Protein 2A8E (pdb70)

Nearest PDB structures (foldseek):
  2a8e-assembly1_A  TM=1.005E+00  e=4.796E-39  Bacillus subtilis
  3mqz-assembly1_A  TM=7.547E-01  e=2.281E-09  Leptospirillum rubarum
  8p94-assembly1_D  TM=3.715E-01  e=8.314E-01  Homo sapiens
  2p9u-assembly1_D  TM=2.818E-01  e=6.227E-01  Bos taurus

Sequence (205 aa):
TQRFTEEDFNTFTIEGLDAREVLKETVRPKLTALGEHFAPTLSALTGDEFPHVAKHARRSVNPPADSWVAFANSKRGYKKLPHFQIGLWESHVFVWFAIIYESPIKEEYGKLLEVNQETITKNIPDSFVWSADHTKPGVHKQSEDKEQLKTLFERLQTVKKAELLCGIQLQKEEVLNNNQEFLQRIDDAFKQLAFLYRLTQKVTQ

B-factor: mean 30.03, std 14.04, range [5.17, 77.69]

CATH classification: 3.30.930.20

Radius of gyration: 16.47 Å; Cα contacts (8 Å, |Δi|>4): 346; chains: 1; bounding box: 32×47×39 Å

Secondary structure (DSSP, 8-state):
-----HHHHGGGGS-STTT---TTTTHHHHHHHHHHHHHHHHHHHHS---EEEPP-TTT-SSPPS-EEEEE-S-SS-STTS-EEEEEE-SSEEEEEEEE-TT-TTHHHHHHHHHHTHHHHHHHS-TT-EEES-TTS---EETT--HHHHHHHHHHHHH-TT--EEEEEEEEHHHHH--HHHHHHHHHHHHHHHHHHHHHHHHHT-

InterPro domains:
  IPR009403 Protein of unknown function UPF0637 [MF_01851] (5-205)
  IPR009403 Protein of unknown function UPF0637 [PF06335] (6-203)
  IPR009403 Protein of unknown function UPF0637 [PIRSF021332] (1-208)
  IPR053707 UPF0637 domain-containing protein [G3DSA:3.30.930.20] (1-212)

Solvent-accessible surface area: 10485 Å² total

Structure (mmCIF, N/CA/C/O backbone):
data_2A8E
#
_entry.id   2A8E
#
_cell.length_a   102.000
_cell.length_b   165.449
_cell.length_c   40.952
_cell.angle_alpha   90.00
_cell.angle_beta   90.00
_cell.angle_gamma   90.00
#
_symmetry.space_group_name_H-M   'C 2 2 21'
#
loop_
_entity.id
_entity.type
_entity.pdbx_description
1 polymer 'hypothetical protein yktB'
2 non-polymer 'SULFATE ION'
3 non-polymer DI(HYDROXYETHYL)ETHER
4 water water
#
loop_
_atom_site.group_PDB
_atom_site.id
_atom_site.type_symbol
_atom_site.label_atom_id
_atom_site.label_alt_id
_atom_site.label_comp_id
_atom_site.label_asym_id
_atom_site.label_entity_id
_atom_site.label_seq_id
_atom_site.pdbx_PDB_ins_code
_atom_site.Cartn_x
_atom_site.Cartn_y
_atom_site.Cartn_z
_atom_site.occupancy
_atom_site.B_iso_or_equiv
_atom_site.auth_seq_id
_atom_site.auth_comp_id
_atom_site.auth_asym_id
_atom_site.auth_atom_id
_atom_site.pdbx_PDB_model_num
ATOM 1 N N . THR A 1 2 ? 48.965 49.381 16.286 1.00 46.53 2 THR A N 1
ATOM 2 C CA . THR A 1 2 ? 47.719 48.591 16.034 1.00 46.72 2 THR A CA 1
ATOM 3 C C . THR A 1 2 ? 46.588 49.488 15.536 1.00 44.44 2 THR A C 1
ATOM 4 O O . THR A 1 2 ? 46.619 50.708 15.723 1.00 45.45 2 THR A O 1
ATOM 8 N N . GLN A 1 3 ? 45.593 48.876 14.902 1.00 40.78 3 GLN A N 1
ATOM 9 C CA . GLN A 1 3 ? 44.454 49.622 14.391 1.00 37.19 3 GLN A CA 1
ATOM 10 C C . GLN A 1 3 ? 43.492 49.916 15.532 1.00 34.45 3 GLN A C 1
ATOM 11 O O . GLN A 1 3 ? 43.103 49.012 16.271 1.00 33.99 3 GLN A O 1
ATOM 25 N N . ARG A 1 5 ? 40.857 52.413 14.914 1.00 23.86 5 ARG A N 1
ATOM 26 C CA . ARG A 1 5 ? 39.636 52.905 14.295 1.00 22.38 5 ARG A CA 1
ATOM 27 C C . ARG A 1 5 ? 38.626 51.762 14.271 1.00 22.14 5 ARG A C 1
ATOM 28 O O . ARG A 1 5 ? 38.968 50.622 13.943 1.00 21.24 5 ARG A O 1
ATOM 36 N N . PHE A 1 6 ? 37.387 52.068 14.637 1.00 20.75 6 PHE A N 1
ATOM 37 C CA . PHE A 1 6 ? 36.325 51.069 14.661 1.00 21.81 6 PHE A CA 1
ATOM 38 C C . PHE A 1 6 ? 35.863 50.717 13.247 1.00 22.56 6 PHE A C 1
ATOM 39 O O . PHE A 1 6 ? 35.704 51.596 12.399 1.00 20.57 6 PHE A O 1
ATOM 47 N N . THR A 1 7 ? 35.672 49.428 12.983 1.00 24.15 7 THR A N 1
ATOM 48 C CA . THR A 1 7 ? 35.198 49.007 11.667 1.00 25.50 7 THR A CA 1
ATOM 49 C C . THR A 1 7 ? 33.732 48.592 11.778 1.00 26.03 7 THR A C 1
ATOM 50 O O . THR A 1 7 ? 33.130 48.735 12.842 1.00 24.26 7 THR A O 1
ATOM 54 N N . GLU A 1 8 ? 33.155 48.085 10.690 1.00 27.76 8 GLU A N 1
ATOM 55 C CA . GLU A 1 8 ? 31.743 47.699 10.710 1.00 28.18 8 GLU A CA 1
ATOM 56 C C . GLU A 1 8 ? 31.385 46.659 11.777 1.00 26.15 8 GLU A C 1
ATOM 57 O O . GLU A 1 8 ? 30.339 46.768 12.416 1.00 24.94 8 GLU A O 1
ATOM 63 N N . GLU A 1 9 ? 32.245 45.662 11.974 1.00 24.93 9 GLU A N 1
ATOM 64 C CA . GLU A 1 9 ? 31.981 44.621 12.963 1.00 25.98 9 GLU A CA 1
ATOM 65 C C . GLU A 1 9 ? 31.921 45.180 14.388 1.00 25.60 9 GLU A C 1
ATOM 66 O O . GLU A 1 9 ? 31.343 44.556 15.277 1.00 25.06 9 GLU A O 1
ATOM 72 N N . ASP A 1 10 ? 32.524 46.350 14.602 1.00 25.28 10 ASP A N 1
ATOM 73 C CA . ASP A 1 10 ? 32.523 46.980 15.919 1.00 21.70 10 ASP A CA 1
ATOM 74 C C . ASP A 1 10 ? 31.188 47.657 16.203 1.00 20.32 10 ASP A C 1
ATOM 75 O O . ASP A 1 10 ? 30.624 47.512 17.287 1.00 19.10 10 ASP A O 1
ATOM 80 N N . PHE A 1 11 ? 30.677 48.410 15.238 1.00 19.19 11 PHE A N 1
ATOM 81 C CA . PHE A 1 11 ? 29.401 49.070 15.452 1.00 18.00 11 PHE A CA 1
ATOM 82 C C . PHE A 1 11 ? 28.305 48.009 15.522 1.00 18.80 11 PHE A C 1
ATOM 83 O O . PHE A 1 11 ? 27.400 48.098 16.352 1.00 17.27 11 PHE A O 1
ATOM 91 N N . ASN A 1 12 ? 28.399 47.003 14.651 1.00 18.83 12 ASN A N 1
ATOM 92 C CA . ASN A 1 12 ? 27.399 45.939 14.598 1.00 19.39 12 ASN A CA 1
ATOM 93 C C . ASN A 1 12 ? 27.317 45.052 15.827 1.00 19.08 12 ASN A C 1
ATOM 94 O O . ASN A 1 12 ? 26.333 44.332 16.013 1.00 18.54 12 ASN A O 1
ATOM 99 N N . THR A 1 13 ? 28.342 45.118 16.670 1.00 19.00 13 THR A N 1
ATOM 100 C CA . THR A 1 13 ? 28.393 44.328 17.892 1.00 17.51 13 THR A CA 1
ATOM 101 C C . THR A 1 13 ? 27.215 44.655 18.804 1.00 18.66 13 THR A C 1
ATOM 102 O O . THR A 1 13 ? 26.729 43.799 19.542 1.00 19.35 13 THR A O 1
ATOM 106 N N . PHE A 1 14 ? 26.746 45.893 18.741 1.00 17.99 14 PHE A N 1
ATOM 107 C CA . PHE A 1 14 ? 25.649 46.319 19.590 1.00 19.35 14 PHE A CA 1
ATOM 108 C C . PHE A 1 14 ? 24.254 45.917 19.119 1.00 20.66 14 PHE A C 1
ATOM 109 O O . PHE A 1 14 ? 23.253 46.335 19.700 1.00 19.86 14 PHE A O 1
ATOM 117 N N . THR A 1 15 ? 24.192 45.095 18.075 1.00 22.22 15 THR A N 1
ATOM 118 C CA . THR A 1 15 ? 22.918 44.613 17.552 1.00 22.27 15 THR A CA 1
ATOM 119 C C . THR A 1 15 ? 22.720 43.157 17.995 1.00 22.08 15 THR A C 1
ATOM 120 O O . THR A 1 15 ? 21.617 42.620 17.910 1.00 22.40 15 THR A O 1
ATOM 124 N N . ILE A 1 16 ? 23.792 42.527 18.472 1.00 20.26 16 ILE A N 1
ATOM 125 C CA . ILE A 1 16 ? 23.716 41.146 18.941 1.00 21.60 16 ILE A CA 1
ATOM 126 C C . ILE A 1 16 ? 22.769 41.073 20.144 1.00 23.01 16 ILE A C 1
ATOM 127 O O . ILE A 1 16 ? 22.892 41.868 21.077 1.00 22.59 16 ILE A O 1
ATOM 132 N N . GLU A 1 17 ? 21.830 40.127 20.126 1.00 24.11 17 GLU A N 1
ATOM 133 C CA . GLU A 1 17 ? 20.879 39.994 21.231 1.00 25.29 17 GLU A CA 1
ATOM 134 C C . GLU A 1 17 ? 21.405 39.156 22.391 1.00 23.82 17 GLU A C 1
ATOM 135 O O . GLU A 1 17 ? 22.031 38.111 22.189 1.00 23.42 17 GLU A O 1
ATOM 141 N N . GLY A 1 18 ? 21.124 39.615 23.607 1.00 22.66 18 GLY A N 1
ATOM 142 C CA . GLY A 1 18 ? 21.551 38.892 24.789 1.00 22.34 18 GLY A CA 1
ATOM 143 C C . GLY A 1 18 ? 22.849 39.415 25.355 1.00 22.52 18 GLY A C 1
ATOM 144 O O . GLY A 1 18 ? 23.757 39.761 24.608 1.00 24.79 18 GLY A O 1
ATOM 145 N N . LEU A 1 19 ? 22.936 39.476 26.678 1.00 22.52 19 LEU A N 1
ATOM 146 C CA . LEU A 1 19 ? 24.139 39.958 27.344 1.00 22.49 19 LEU A CA 1
ATOM 147 C C . LEU A 1 19 ? 25.339 39.060 27.064 1.00 22.11 19 LEU A C 1
ATOM 148 O O . LEU A 1 19 ? 26.396 39.536 26.664 1.00 24.24 19 LEU A O 1
ATOM 153 N N . ASP A 1 20 ? 25.167 37.762 27.267 1.00 21.96 20 ASP A N 1
ATOM 154 C CA . ASP A 1 20 ? 26.240 36.797 27.061 1.00 23.31 20 ASP A CA 1
ATOM 155 C C . ASP A 1 20 ? 26.822 36.821 25.655 1.00 22.26 20 ASP A C 1
ATOM 156 O O . ASP A 1 20 ? 28.048 36.892 25.476 1.00 20.21 20 ASP A O 1
ATOM 161 N N . ALA A 1 21 ? 25.934 36.759 24.668 1.00 19.10 21 ALA A N 1
ATOM 162 C CA . ALA A 1 21 ? 26.316 36.751 23.264 1.00 17.76 21 ALA A CA 1
ATOM 163 C C . ALA A 1 21 ? 27.002 38.049 22.850 1.00 18.41 21 ALA A C 1
ATOM 164 O O . ALA A 1 21 ? 28.063 38.023 22.221 1.00 17.31 21 ALA A O 1
ATOM 166 N N . ARG A 1 22 ? 26.403 39.182 23.205 1.00 16.32 22 ARG A N 1
ATOM 167 C CA . ARG A 1 22 ? 26.980 40.461 22.845 1.00 17.13 22 ARG A CA 1
ATOM 168 C C . ARG A 1 22 ? 28.335 40.647 23.513 1.00 19.67 22 ARG A C 1
ATOM 169 O O . ARG A 1 22 ? 29.282 41.111 22.875 1.00 19.52 22 ARG A O 1
ATOM 185 N N . GLU A 1 24 ? 30.451 38.402 24.356 1.00 26.71 24 GLU A N 1
ATOM 186 C CA . GLU A 1 24 ? 31.475 37.547 23.782 1.00 27.25 24 GLU A CA 1
ATOM 187 C C . GLU A 1 24 ? 32.101 38.218 22.570 1.00 25.62 24 GLU A C 1
ATOM 188 O O . GLU A 1 24 ? 33.304 38.118 22.345 1.00 24.86 24 GLU A O 1
ATOM 194 N N . VAL A 1 25 ? 31.279 38.913 21.796 1.00 23.52 25 VAL A N 1
ATOM 195 C CA . VAL A 1 25 ? 31.769 39.600 20.617 1.00 23.43 25 VAL A CA 1
ATOM 196 C C . VAL A 1 25 ? 32.487 40.899 21.002 1.00 23.80 25 VAL A C 1
ATOM 197 O O . VAL A 1 25 ? 33.557 41.211 20.469 1.00 22.90 25 VAL A O 1
ATOM 201 N N . LEU A 1 26 ? 31.903 41.641 21.941 1.00 21.96 26 LEU A N 1
ATOM 202 C CA . LEU A 1 26 ? 32.482 42.900 22.384 1.00 21.64 26 LEU A CA 1
ATOM 203 C C . LEU A 1 26 ? 33.903 42.733 22.926 1.00 20.84 26 LEU A C 1
ATOM 204 O O . LEU A 1 26 ? 34.761 43.567 22.667 1.00 19.97 26 LEU A O 1
ATOM 209 N N . LYS A 1 27 ? 34.162 41.655 23.659 1.00 22.19 27 LYS A N 1
ATOM 210 C CA . LYS A 1 27 ? 35.498 41.426 24.215 1.00 24.29 27 LYS A CA 1
ATOM 211 C C . LYS A 1 27 ? 36.484 41.094 23.115 1.00 25.15 27 LYS A C 1
ATOM 212 O O . LYS A 1 27 ? 37.697 41.074 23.323 1.00 25.43 27 LYS A O 1
ATOM 218 N N . GLU A 1 28 ? 35.944 40.856 21.932 1.00 27.26 28 GLU A N 1
ATOM 219 C CA . GLU A 1 28 ? 36.738 40.466 20.787 1.00 28.60 28 GLU A CA 1
ATOM 220 C C . GLU A 1 28 ? 36.949 41.583 19.771 1.00 26.49 28 GLU A C 1
ATOM 221 O O . GLU A 1 28 ? 37.998 41.663 19.145 1.00 26.46 28 GLU A O 1
ATOM 227 N N . THR A 1 29 ? 35.955 42.444 19.613 1.00 24.65 29 THR A N 1
ATOM 228 C CA . THR A 1 29 ? 36.044 43.531 18.648 1.00 25.35 29 THR A CA 1
ATOM 229 C C . THR A 1 29 ? 36.327 44.895 19.267 1.00 25.23 29 THR A C 1
ATOM 230 O O . THR A 1 29 ? 37.419 45.450 19.125 1.00 26.69 29 THR A O 1
ATOM 234 N N . VAL A 1 30 ? 35.323 45.420 19.955 1.00 23.68 30 VAL A N 1
ATOM 235 C CA . VAL A 1 30 ? 35.395 46.726 20.582 1.00 20.94 30 VAL A CA 1
ATOM 236 C C . VAL A 1 30 ? 36.376 46.914 21.732 1.00 21.71 30 VAL A C 1
ATOM 237 O O . VAL A 1 30 ? 37.237 47.790 21.670 1.00 23.30 30 VAL A O 1
ATOM 241 N N . ARG A 1 31 ? 36.248 46.109 22.782 1.00 20.95 31 ARG A N 1
ATOM 242 C CA . ARG A 1 31 ? 37.115 46.266 23.940 1.00 19.20 31 ARG A CA 1
ATOM 243 C C . ARG A 1 31 ? 38.610 46.370 23.627 1.00 18.69 31 ARG A C 1
ATOM 244 O O . ARG A 1 31 ? 39.273 47.287 24.093 1.00 19.08 31 ARG A O 1
ATOM 252 N N . PRO A 1 32 ? 39.159 45.439 22.833 1.00 18.82 32 PRO A N 1
ATOM 253 C CA . PRO A 1 32 ? 40.591 45.516 22.514 1.00 18.68 32 PRO A CA 1
ATOM 254 C C . PRO A 1 32 ? 40.982 46.898 21.964 1.00 18.83 32 PRO A C 1
ATOM 255 O O . PRO A 1 32 ? 42.074 47.406 22.248 1.00 18.36 32 PRO A O 1
ATOM 259 N N . LYS A 1 33 ? 40.089 47.502 21.181 1.00 15.47 33 LYS A N 1
ATOM 260 C CA . LYS A 1 33 ? 40.359 48.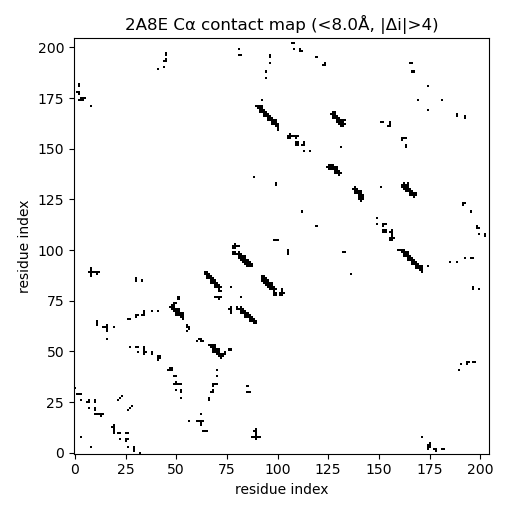819 20.624 1.00 15.10 33 LYS A CA 1
ATOM 261 C C . LYS A 1 33 ? 40.203 49.913 21.670 1.00 14.25 33 LYS A C 1
ATOM 262 O O . LYS A 1 33 ? 40.901 50.928 21.621 1.00 14.96 33 LYS A O 1
ATOM 268 N N . LEU A 1 34 ? 39.290 49.716 22.616 1.00 11.94 34 LEU A N 1
ATOM 269 C CA . LEU A 1 34 ? 39.097 50.699 23.667 1.00 11.77 34 LEU A CA 1
ATOM 270 C C . LEU A 1 34 ? 40.344 50.709 24.554 1.00 12.28 34 LEU A C 1
ATOM 271 O O . LEU A 1 34 ? 40.839 51.769 24.938 1.00 12.65 34 LEU A O 1
ATOM 276 N N . THR A 1 35 ? 40.859 49.524 24.871 1.00 12.30 35 THR A N 1
ATOM 277 C CA . THR A 1 35 ? 42.048 49.429 25.703 1.00 12.61 35 THR A CA 1
ATOM 278 C C . THR A 1 35 ? 43.248 50.056 24.988 1.00 11.89 35 THR A C 1
ATOM 279 O O . THR A 1 35 ? 44.083 50.707 25.620 1.00 11.99 35 THR A O 1
ATOM 283 N N . ALA A 1 36 ? 43.334 49.861 23.675 1.00 9.77 36 ALA A N 1
ATOM 284 C CA . ALA A 1 36 ? 44.437 50.426 22.901 1.00 10.20 36 ALA A CA 1
ATOM 285 C C . ALA A 1 36 ? 44.315 51.956 22.882 1.00 10.96 36 ALA A C 1
ATOM 286 O O . ALA A 1 36 ? 45.309 52.671 23.019 1.00 10.29 36 ALA A O 1
ATOM 288 N N . LEU A 1 37 ? 43.089 52.445 22.716 1.00 11.83 37 LEU A N 1
ATOM 289 C CA . LEU A 1 37 ? 42.828 53.877 22.714 1.00 13.44 37 LEU A CA 1
ATOM 290 C C . LEU A 1 37 ? 43.183 54.464 24.088 1.00 14.48 37 LEU A C 1
ATOM 291 O O . LEU A 1 37 ? 43.642 55.605 24.197 1.00 14.56 37 LEU A O 1
ATOM 296 N N . GLY A 1 38 ? 42.973 53.672 25.134 1.00 15.66 38 GLY A N 1
ATOM 297 C CA . GLY A 1 38 ? 43.286 54.122 26.478 1.00 16.99 38 GLY A CA 1
ATOM 298 C C . GLY A 1 38 ? 44.778 54.300 26.698 1.00 18.45 38 GLY A C 1
ATOM 299 O O . GLY A 1 38 ? 45.206 55.274 27.317 1.00 19.69 38 GLY A O 1
ATOM 300 N N . GLU A 1 39 ? 45.577 53.367 26.189 1.00 18.85 39 GLU A N 1
ATOM 301 C CA . GLU A 1 39 ? 47.020 53.452 26.350 1.00 21.41 39 GLU A CA 1
ATOM 302 C C . GLU A 1 39 ? 47.594 54.546 25.471 1.00 20.26 39 GLU A C 1
ATOM 303 O O . GLU A 1 39 ? 48.566 55.197 25.836 1.00 21.55 39 GLU A O 1
ATOM 309 N N . HIS A 1 40 ? 46.970 54.750 24.321 1.00 18.75 40 HIS A N 1
ATOM 310 C CA . HIS A 1 40 ? 47.409 55.753 23.367 1.00 18.24 40 HIS A CA 1
ATOM 311 C C . HIS A 1 40 ? 47.143 57.185 23.819 1.00 17.73 40 HIS A C 1
ATOM 312 O O . HIS A 1 40 ? 48.043 58.021 23.829 1.00 20.45 40 HIS A O 1
ATOM 319 N N . PHE A 1 41 ? 45.906 57.466 24.204 1.00 16.47 41 PHE A N 1
ATOM 320 C CA . PHE A 1 41 ? 45.537 58.814 24.617 1.00 15.48 41 PHE A CA 1
ATOM 321 C C . PHE A 1 41 ? 45.765 59.240 26.070 1.00 14.12 41 PHE A C 1
ATOM 322 O O . PHE A 1 41 ? 45.579 60.412 26.384 1.00 13.69 41 PHE A O 1
ATOM 330 N N . ALA A 1 42 ? 46.151 58.328 26.959 1.00 13.69 42 ALA A N 1
ATOM 331 C CA . ALA A 1 42 ? 46.399 58.731 28.350 1.00 14.67 42 ALA A CA 1
ATOM 332 C C . ALA A 1 42 ? 47.570 59.730 28.451 1.00 14.16 42 ALA A C 1
ATOM 333 O O . ALA A 1 42 ? 47.448 60.777 29.090 1.00 14.62 42 ALA A O 1
ATOM 335 N N . PRO A 1 43 ? 48.721 59.419 27.830 1.00 14.96 43 PRO A N 1
ATOM 336 C CA . PRO A 1 43 ? 49.849 60.358 27.907 1.00 15.54 43 PRO A CA 1
ATOM 337 C C . PRO A 1 43 ? 49.453 61.732 27.347 1.00 15.41 43 PRO A C 1
ATOM 338 O O . PRO A 1 43 ? 49.763 62.772 27.937 1.00 13.72 43 PRO A O 1
ATOM 342 N N . THR A 1 44 ? 48.758 61.720 26.209 1.00 15.30 44 THR A N 1
ATOM 343 C CA . THR A 1 44 ? 48.298 62.941 25.555 1.00 12.93 44 THR A CA 1
ATOM 344 C C . THR A 1 44 ? 47.482 63.835 26.492 1.00 13.55 44 THR A C 1
ATOM 345 O O . THR A 1 44 ? 47.783 65.013 26.643 1.00 14.69 44 THR A O 1
ATOM 349 N N . LEU A 1 45 ? 46.453 63.277 27.121 1.00 14.00 45 LEU A N 1
ATOM 350 C CA . LEU A 1 45 ? 45.606 64.050 28.018 1.00 14.29 45 LEU A CA 1
ATOM 351 C C . LEU A 1 45 ? 46.370 64.564 29.216 1.00 16.69 45 LEU A C 1
ATOM 352 O O . LEU A 1 45 ? 46.063 65.649 29.727 1.00 18.04 45 LEU A O 1
ATOM 357 N N . SER A 1 46 ? 47.363 63.795 29.667 1.00 15.71 46 SER A N 1
ATOM 358 C CA . SER A 1 46 ? 48.193 64.216 30.791 1.00 14.22 46 SER A CA 1
ATOM 359 C C . SER A 1 46 ? 48.949 65.469 30.369 1.00 14.58 46 SER A C 1
ATOM 360 O O . SER A 1 46 ? 49.008 66.458 31.108 1.00 14.92 46 SER A O 1
ATOM 363 N N . ALA A 1 47 ? 49.524 65.419 29.172 1.00 13.15 47 ALA A N 1
ATOM 364 C CA . ALA A 1 47 ? 50.288 66.545 28.653 1.00 15.77 47 ALA A CA 1
ATOM 365 C C . ALA A 1 47 ? 49.388 67.750 28.415 1.00 17.19 47 ALA A C 1
ATOM 366 O O . ALA A 1 47 ? 49.761 68.888 28.682 1.00 19.24 47 ALA A O 1
ATOM 368 N N . LEU A 1 48 ? 48.191 67.478 27.923 1.00 18.51 48 LEU A N 1
ATOM 369 C CA . LEU A 1 48 ? 47.224 68.512 27.597 1.00 18.64 48 LEU A CA 1
ATOM 370 C C . LEU A 1 48 ? 46.632 69.242 28.796 1.00 17.57 48 LEU A C 1
ATOM 371 O O . LEU A 1 48 ? 46.510 70.461 28.789 1.00 16.27 48 LEU A O 1
ATOM 376 N N . THR A 1 49 ? 46.261 68.484 29.819 1.00 18.10 49 THR A N 1
ATOM 377 C CA . THR A 1 49 ? 45.626 69.032 31.011 1.00 16.75 49 THR A CA 1
ATOM 378 C C . THR A 1 49 ? 46.552 69.433 32.151 1.00 18.43 49 THR A C 1
ATOM 379 O O . THR A 1 49 ? 46.186 70.273 32.973 1.00 19.52 49 THR A O 1
ATOM 383 N N . GLY A 1 50 ? 47.733 68.821 32.225 1.00 17.25 50 GLY A N 1
ATOM 384 C CA . GLY A 1 50 ? 48.650 69.147 33.300 1.00 17.31 50 GLY A CA 1
ATOM 385 C C . GLY A 1 50 ? 48.412 68.284 34.528 1.00 18.59 50 GLY A C 1
ATOM 386 O O . GLY A 1 50 ? 48.974 68.529 35.594 1.00 18.14 50 GLY A O 1
ATOM 387 N N . ASP A 1 51 ? 47.562 67.275 34.380 1.00 19.22 51 ASP A N 1
ATOM 388 C CA . ASP A 1 51 ? 47.260 66.352 35.465 1.00 19.31 51 ASP A CA 1
ATOM 389 C C . ASP A 1 51 ? 47.518 64.960 34.942 1.00 19.17 51 ASP A C 1
ATOM 390 O O . ASP A 1 51 ? 47.404 64.722 33.743 1.00 19.11 51 ASP A O 1
ATOM 395 N N . GLU A 1 52 ? 47.890 64.048 35.833 1.00 20.46 52 GLU A N 1
ATOM 396 C CA . GLU A 1 52 ? 48.140 62.671 35.437 1.00 21.81 52 GLU A CA 1
ATOM 397 C C . GLU A 1 52 ? 46.802 62.059 35.030 1.00 21.05 52 GLU A C 1
ATOM 398 O O . GLU A 1 52 ? 45.829 62.106 35.784 1.00 19.66 52 GLU A O 1
ATOM 412 N N . PHE A 1 54 ? 44.609 58.641 33.666 1.00 15.61 54 PHE A N 1
ATOM 413 C CA . PHE A 1 54 ? 44.632 57.183 33.610 1.00 15.47 54 PHE A CA 1
ATOM 414 C C . PHE A 1 54 ? 43.418 56.633 32.876 1.00 15.09 54 PHE A C 1
ATOM 415 O O . PHE A 1 54 ? 42.305 57.105 33.084 1.00 13.88 54 PHE A O 1
ATOM 423 N N . PRO A 1 55 ? 43.621 55.629 32.001 1.00 15.16 55 PRO A N 1
ATOM 424 C CA . PRO A 1 55 ? 42.510 55.038 31.243 1.00 15.15 55 PRO A CA 1
ATOM 425 C C . PRO A 1 55 ? 41.663 54.048 32.030 1.00 14.38 55 PRO A C 1
ATOM 426 O O . PRO A 1 55 ? 42.165 53.342 32.889 1.00 16.76 55 PRO A O 1
ATOM 430 N N . HIS A 1 56 ? 40.373 54.008 31.722 1.00 14.58 56 HIS A N 1
ATOM 431 C CA . HIS A 1 56 ? 39.436 53.101 32.378 1.00 14.56 56 HIS A CA 1
ATOM 432 C C . HIS A 1 56 ? 38.429 52.563 31.359 1.00 14.96 56 HIS A C 1
ATOM 433 O O . HIS A 1 56 ? 37.495 53.259 30.960 1.00 14.11 56 HIS A O 1
ATOM 440 N N . VAL A 1 57 ? 38.638 51.325 30.928 1.00 14.35 57 VAL A N 1
ATOM 441 C CA . VAL A 1 57 ? 37.745 50.697 29.962 1.00 15.07 57 VAL A CA 1
ATOM 442 C C . VAL A 1 57 ? 36.443 50.364 30.674 1.00 15.01 57 VAL A C 1
ATOM 443 O O . VAL A 1 57 ? 36.456 49.766 31.744 1.00 15.08 57 VAL A O 1
ATOM 447 N N . ALA A 1 58 ? 35.325 50.770 30.082 1.00 15.76 58 ALA A N 1
ATOM 448 C CA . ALA A 1 58 ? 34.002 50.535 30.665 1.00 16.90 58 ALA A CA 1
ATOM 449 C C . ALA A 1 58 ? 33.682 49.071 30.950 1.00 17.72 58 ALA A C 1
ATOM 450 O O . ALA A 1 58 ? 33.988 48.178 30.155 1.00 18.19 58 ALA A O 1
ATOM 452 N N . LYS A 1 59 ? 33.059 48.840 32.101 1.00 18.62 59 LYS A N 1
ATOM 453 C CA . LYS A 1 59 ? 32.659 47.501 32.517 1.00 20.19 59 LYS A CA 1
ATOM 454 C C . LYS A 1 59 ? 31.158 47.363 32.284 1.00 18.66 59 LYS A C 1
ATOM 455 O O . LYS A 1 59 ? 30.413 48.340 32.369 1.00 15.22 59 LYS A O 1
ATOM 461 N N . HIS A 1 60 ? 30.711 46.146 32.004 1.00 19.09 60 HIS A N 1
ATOM 462 C CA . HIS A 1 60 ? 29.304 45.933 31.722 1.00 18.72 60 HIS A CA 1
ATOM 463 C C . HIS A 1 60 ? 28.615 44.821 32.508 1.00 18.56 60 HIS A C 1
ATOM 464 O O . HIS A 1 60 ? 27.754 45.098 33.336 1.00 19.83 60 HIS A O 1
ATOM 471 N N . ALA A 1 61 ? 28.988 43.572 32.253 1.00 18.33 61 ALA A N 1
ATOM 472 C CA . ALA A 1 61 ? 28.383 42.428 32.930 1.00 19.12 61 ALA A CA 1
ATOM 473 C C . ALA A 1 61 ? 28.508 42.484 34.455 1.00 20.16 61 ALA A C 1
ATOM 474 O O . ALA A 1 61 ? 27.626 42.006 35.170 1.00 18.85 61 ALA A O 1
ATOM 476 N N . ARG A 1 62 ? 29.596 43.070 34.948 1.00 20.60 62 ARG A N 1
ATOM 477 C CA . ARG A 1 62 ? 29.819 43.187 36.388 1.00 20.73 62 ARG A CA 1
ATOM 478 C C . ARG A 1 62 ? 29.038 44.330 37.018 1.00 20.50 62 ARG A C 1
ATOM 479 O O . ARG A 1 62 ? 28.946 44.427 38.238 1.00 21.41 62 ARG A O 1
ATOM 487 N N . ARG A 1 63 ? 28.475 45.193 36.186 1.00 21.79 63 ARG A N 1
ATOM 488 C CA . ARG A 1 63 ? 27.737 46.348 36.677 1.00 22.75 63 ARG A CA 1
ATOM 489 C C . ARG A 1 63 ? 26.246 46.281 36.407 1.00 22.17 63 ARG A C 1
ATOM 490 O O . ARG A 1 63 ? 25.446 46.791 37.192 1.00 23.32 63 ARG A O 1
ATOM 498 N N . SER A 1 64 ? 25.873 45.667 35.291 1.00 21.32 64 SER A N 1
ATOM 499 C CA . SER A 1 64 ? 24.468 45.554 34.924 1.00 20.90 64 SER A CA 1
ATOM 500 C C . SER A 1 64 ? 24.146 44.264 34.189 1.00 21.47 64 SER A C 1
ATOM 501 O O . SER A 1 64 ? 24.973 43.710 33.469 1.00 22.29 64 SER A O 1
ATOM 504 N N . VAL A 1 65 ? 22.919 43.804 34.356 1.00 21.18 65 VAL A N 1
ATOM 505 C CA . VAL A 1 65 ? 22.486 42.577 33.724 1.00 21.77 65 VAL A CA 1
ATOM 506 C C . VAL A 1 65 ? 21.935 42.863 32.313 1.00 21.65 65 VAL A C 1
ATOM 507 O O . VAL A 1 65 ? 21.730 41.947 31.522 1.00 21.73 65 VAL A O 1
ATOM 511 N N . ASN A 1 66 ? 21.733 44.143 32.002 1.00 22.44 66 ASN A N 1
ATOM 512 C CA . ASN A 1 66 ? 21.217 44.579 30.700 1.00 24.41 66 ASN A CA 1
ATOM 513 C C . ASN A 1 66 ? 22.304 44.754 29.637 1.00 24.22 66 ASN A C 1
ATOM 514 O O . ASN A 1 66 ? 23.341 45.355 29.899 1.00 23.49 66 ASN A O 1
ATOM 519 N N . PRO A 1 67 ? 22.068 44.244 28.411 1.00 24.79 67 PRO A N 1
ATOM 520 C CA . PRO A 1 67 ? 23.052 44.362 27.319 1.00 23.29 67 PRO A CA 1
ATOM 521 C C . PRO A 1 67 ? 23.428 45.836 27.067 1.00 21.88 67 PRO A C 1
ATOM 522 O O . PRO A 1 67 ? 22.555 46.699 26.939 1.00 20.60 67 PRO A O 1
ATOM 526 N N . PRO A 1 68 ? 24.733 46.138 26.999 1.00 19.57 68 PRO A N 1
ATOM 527 C CA . PRO A 1 68 ? 25.166 47.518 26.767 1.00 20.07 68 PRO A CA 1
ATOM 528 C C . PRO A 1 68 ? 24.948 47.975 25.330 1.00 19.66 68 PRO A C 1
ATOM 529 O O . PRO A 1 68 ? 25.322 47.280 24.390 1.00 20.34 68 PRO A O 1
ATOM 533 N N . ALA A 1 69 ? 24.336 49.144 25.172 1.00 19.29 69 ALA A N 1
ATOM 534 C CA . ALA A 1 69 ? 24.077 49.709 23.851 1.00 18.80 69 ALA A CA 1
ATOM 535 C C . ALA A 1 69 ? 25.294 50.496 23.378 1.00 18.79 69 ALA A C 1
ATOM 536 O O . ALA A 1 69 ? 25.345 50.939 22.235 1.00 20.89 69 ALA A O 1
ATOM 538 N N . ASP A 1 70 ? 26.266 50.674 24.265 1.00 17.62 70 ASP A N 1
ATOM 539 C CA . ASP A 1 70 ? 27.483 51.409 23.935 1.00 17.72 70 ASP A CA 1
ATOM 540 C C . ASP A 1 70 ? 28.595 51.033 24.905 1.00 15.76 70 ASP A C 1
ATOM 541 O O . ASP A 1 70 ? 28.332 50.494 25.976 1.00 15.00 70 ASP A O 1
ATOM 546 N N . SER A 1 71 ? 29.835 51.304 24.513 1.00 12.82 7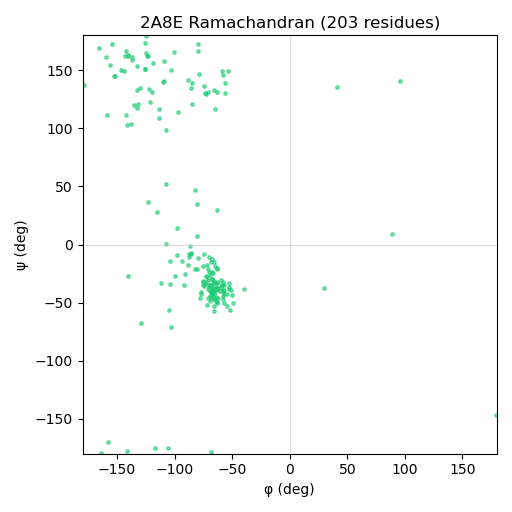1 SER A N 1
ATOM 547 C CA . SER A 1 71 ? 30.976 51.030 25.363 1.00 11.95 71 SER A CA 1
ATOM 548 C C . SER A 1 71 ? 31.978 52.155 25.161 1.00 14.42 71 SER A C 1
ATOM 549 O O . SER A 1 71 ? 31.912 52.879 24.167 1.00 14.66 71 SER A O 1
ATOM 552 N N . TRP A 1 72 ? 32.916 52.300 26.094 1.00 14.19 72 TRP A N 1
ATOM 553 C CA . TRP A 1 72 ? 33.878 53.384 26.011 1.00 13.11 72 TRP A CA 1
ATOM 554 C C . TRP A 1 72 ? 35.058 53.203 26.950 1.00 14.87 72 TRP A C 1
ATOM 555 O O . TRP A 1 72 ? 35.059 52.338 27.835 1.00 14.24 72 TRP A O 1
ATOM 566 N N . VAL A 1 73 ? 36.057 54.052 26.745 1.00 13.80 73 VAL A N 1
ATOM 567 C CA . VAL A 1 73 ? 37.229 54.071 27.589 1.00 12.76 73 VAL A CA 1
ATOM 568 C C . VAL A 1 73 ? 37.230 55.490 28.162 1.00 13.16 73 VAL A C 1
ATOM 569 O O . VAL A 1 73 ? 37.042 56.466 27.430 1.00 12.10 73 VAL A O 1
ATOM 573 N N . ALA A 1 74 ? 37.384 55.602 29.477 1.00 13.40 74 ALA A N 1
ATOM 574 C CA . ALA A 1 74 ? 37.393 56.910 30.131 1.00 12.62 74 ALA A CA 1
ATOM 575 C C . ALA A 1 74 ? 38.796 57.255 30.626 1.00 13.12 74 ALA A C 1
ATOM 576 O O . ALA A 1 74 ? 39.634 56.371 30.825 1.00 10.17 74 ALA A O 1
ATOM 578 N N . PHE A 1 75 ? 39.033 58.551 30.818 1.00 12.71 75 PHE A N 1
ATOM 579 C CA . PHE A 1 75 ? 40.323 59.068 31.270 1.00 12.32 75 PHE A CA 1
ATOM 580 C C . PHE A 1 75 ? 40.109 60.056 32.414 1.00 13.06 75 PHE A C 1
ATOM 581 O O . PHE A 1 75 ? 39.438 61.074 32.239 1.00 13.99 75 PHE A O 1
ATOM 589 N N . ALA A 1 76 ? 40.698 59.769 33.570 1.00 14.15 76 ALA A N 1
ATOM 590 C CA . ALA A 1 76 ? 40.541 60.624 34.741 1.00 15.80 76 ALA A CA 1
ATOM 591 C C . ALA A 1 76 ? 41.815 60.733 35.558 1.00 17.19 76 ALA A C 1
ATOM 592 O O . ALA A 1 76 ? 42.745 59.951 35.385 1.00 19.32 76 ALA A O 1
ATOM 594 N N . ASN A 1 77 ? 41.846 61.701 36.464 1.00 19.43 77 ASN A N 1
ATOM 595 C CA . ASN A 1 77 ? 43.010 61.909 37.311 1.00 20.17 77 ASN A CA 1
ATOM 596 C C . ASN A 1 77 ? 43.000 60.966 38.508 1.00 21.53 77 ASN A C 1
ATOM 597 O O . ASN A 1 77 ? 43.238 61.369 39.645 1.00 22.31 77 ASN A O 1
ATOM 602 N N . SER A 1 78 ? 42.730 59.695 38.239 1.00 24.55 78 SER A N 1
ATOM 603 C CA . SER A 1 78 ? 42.677 58.689 39.289 1.00 25.32 78 SER A CA 1
ATOM 604 C C . SER A 1 78 ? 43.041 57.327 38.715 1.00 27.46 78 SER A C 1
ATOM 605 O O . SER A 1 78 ? 42.709 57.025 37.565 1.00 26.00 78 SER A O 1
ATOM 608 N N . LYS A 1 79 ? 43.726 56.511 39.513 1.00 29.93 79 LYS A N 1
ATOM 609 C CA . LYS A 1 79 ? 44.116 55.174 39.078 1.00 33.80 79 LYS A CA 1
ATOM 610 C C . LYS A 1 79 ? 43.039 54.131 39.377 1.00 34.79 79 LYS A C 1
ATOM 611 O O . LYS A 1 79 ? 43.059 53.049 38.804 1.00 36.70 79 LYS A O 1
ATOM 617 N N . ARG A 1 80 ? 42.100 54.452 40.263 1.00 36.49 80 ARG A N 1
ATOM 618 C CA . ARG A 1 80 ? 41.044 53.504 40.620 1.00 38.08 80 ARG A CA 1
ATOM 619 C C . ARG A 1 80 ? 39.693 53.708 39.945 1.00 36.63 80 ARG A C 1
ATOM 620 O O . ARG A 1 80 ? 38.938 52.753 39.783 1.00 36.70 80 ARG A O 1
ATOM 628 N N . GLY A 1 81 ? 39.380 54.938 39.553 1.00 35.71 81 GLY A N 1
ATOM 629 C CA . GLY A 1 81 ? 38.095 55.185 38.919 1.00 34.60 81 GLY A CA 1
ATOM 630 C C . GLY A 1 81 ? 37.981 56.505 38.185 1.00 33.37 81 GLY A C 1
ATOM 631 O O . GLY A 1 81 ? 38.930 57.286 38.145 1.00 33.65 81 GLY A O 1
ATOM 632 N N . TYR A 1 82 ? 36.809 56.760 37.610 1.00 31.16 82 TYR A N 1
ATOM 633 C CA . TYR A 1 82 ? 36.592 57.990 36.867 1.00 29.27 82 TYR A CA 1
ATOM 634 C C . TYR A 1 82 ? 35.225 58.643 37.063 1.00 28.81 82 TYR A C 1
ATOM 635 O O . TYR A 1 82 ? 35.097 59.853 36.910 1.00 28.96 82 TYR A O 1
ATOM 644 N N . LYS A 1 83 ? 34.208 57.854 37.395 1.00 28.81 83 LYS A N 1
ATOM 645 C CA . LYS A 1 83 ? 32.849 58.381 37.546 1.00 30.62 83 LYS A CA 1
ATOM 646 C C . LYS A 1 83 ? 32.652 59.580 38.467 1.00 30.24 83 LYS A C 1
ATOM 647 O O . LYS A 1 83 ? 31.790 60.420 38.213 1.00 29.32 83 LYS A O 1
ATOM 653 N N . LYS A 1 84 ? 33.440 59.669 39.532 1.00 31.38 84 LYS A N 1
ATOM 654 C CA . LYS A 1 84 ? 33.283 60.765 40.492 1.00 32.72 84 LYS A CA 1
ATOM 655 C C . LYS A 1 84 ? 34.057 62.040 40.149 1.00 31.05 84 LYS A C 1
ATOM 656 O O . LYS A 1 84 ? 33.964 63.038 40.865 1.00 32.09 84 LYS A O 1
ATOM 662 N N . LEU A 1 85 ? 34.797 62.015 39.046 1.00 27.75 85 LEU A N 1
ATOM 663 C CA . LEU A 1 85 ? 35.594 63.168 38.649 1.00 26.47 85 LEU A CA 1
ATOM 664 C C . LEU A 1 85 ? 35.291 63.645 37.228 1.00 24.67 85 LEU A C 1
ATOM 665 O O . LEU A 1 85 ? 34.647 62.946 36.449 1.00 25.70 85 LEU A O 1
ATOM 670 N N . PRO A 1 86 ? 35.727 64.866 36.886 1.00 22.02 86 PRO A N 1
ATOM 671 C CA . PRO A 1 86 ? 35.483 65.348 35.522 1.00 21.17 86 PRO A CA 1
ATOM 672 C C . PRO A 1 86 ? 36.426 64.481 34.683 1.00 19.87 86 PRO A C 1
ATOM 673 O O . PRO A 1 86 ? 37.595 64.358 35.036 1.00 19.55 86 PRO A O 1
ATOM 677 N N . HIS A 1 87 ? 35.938 63.883 33.599 1.00 17.58 87 HIS A N 1
ATOM 678 C CA . HIS A 1 87 ? 36.792 63.027 32.775 1.00 15.71 87 HIS A CA 1
ATOM 679 C C . HIS A 1 87 ? 36.545 63.149 31.276 1.00 14.72 87 HIS A C 1
ATOM 680 O O . HIS A 1 87 ? 35.722 63.936 30.819 1.00 14.46 87 HIS A O 1
ATOM 687 N N . PHE A 1 88 ? 37.277 62.349 30.513 1.00 13.21 88 PHE A N 1
ATOM 688 C CA . PHE A 1 88 ? 37.133 62.330 29.066 1.00 11.97 88 PHE A CA 1
ATOM 689 C C . PHE A 1 88 ? 36.699 60.940 28.659 1.00 11.40 88 PHE A C 1
ATOM 690 O O . PHE A 1 88 ? 36.936 59.978 29.393 1.00 11.37 88 PHE A O 1
ATOM 698 N N . GLN A 1 89 ? 36.058 60.831 27.500 1.00 10.49 89 GLN A N 1
ATOM 699 C CA . GLN A 1 89 ? 35.591 59.532 27.034 1.00 11.35 89 GLN A CA 1
ATOM 700 C C . GLN A 1 89 ? 35.710 59.385 25.540 1.00 12.47 89 GLN A C 1
ATOM 701 O O . GLN A 1 89 ? 35.589 60.351 24.788 1.00 14.60 89 GLN A O 1
ATOM 707 N N . ILE A 1 90 ? 35.933 58.154 25.116 1.00 13.06 90 ILE A N 1
ATOM 708 C CA . ILE A 1 90 ? 35.980 57.830 23.706 1.00 12.56 90 ILE A CA 1
ATOM 709 C C . ILE A 1 90 ? 35.152 56.553 23.633 1.00 13.69 90 ILE A C 1
ATOM 710 O O . ILE A 1 90 ? 35.477 55.562 24.293 1.00 16.24 90 ILE A O 1
ATOM 715 N N . GLY A 1 91 ? 34.072 56.573 22.863 1.00 13.80 91 GLY A N 1
ATOM 716 C CA . GLY A 1 91 ? 33.253 55.383 22.753 1.00 13.41 91 GLY A CA 1
ATOM 717 C C . GLY A 1 91 ? 32.416 55.344 21.495 1.00 15.45 91 GLY A C 1
ATOM 718 O O . GLY A 1 91 ? 32.589 56.181 20.598 1.00 16.11 91 GLY A O 1
ATOM 719 N N . LEU A 1 92 ? 31.498 54.380 21.435 1.00 15.76 92 LEU A N 1
ATOM 720 C CA . LEU A 1 92 ? 30.617 54.223 20.288 1.00 15.52 92 LEU A CA 1
ATOM 721 C C . LEU A 1 92 ? 29.322 53.503 20.641 1.00 17.51 92 LEU A C 1
ATOM 722 O O . LEU A 1 92 ? 29.253 52.745 21.603 1.00 19.95 92 LEU A O 1
ATOM 727 N N . TRP A 1 93 ? 28.295 53.771 19.847 1.00 19.19 93 TRP A N 1
ATOM 728 C CA . TRP A 1 93 ? 26.997 53.123 19.960 1.00 19.11 93 TRP A CA 1
ATOM 729 C C . TRP A 1 93 ? 26.991 52.456 18.596 1.00 20.81 93 TRP A C 1
ATOM 730 O O . TRP A 1 93 ? 27.984 52.547 17.878 1.00 20.09 93 TRP A O 1
ATOM 741 N N . GLU A 1 94 ? 25.905 51.805 18.209 1.00 21.95 94 GLU A N 1
ATOM 742 C CA . GLU A 1 94 ? 25.913 51.174 16.899 1.00 24.99 94 GLU A CA 1
ATOM 743 C C . GLU A 1 94 ? 25.865 52.219 15.779 1.00 24.06 94 GLU A C 1
ATOM 744 O O . GLU A 1 94 ? 26.270 51.945 14.647 1.00 24.26 94 GLU A O 1
ATOM 750 N N . SER A 1 95 ? 25.396 53.419 16.110 1.00 22.96 95 SER A N 1
ATOM 751 C CA . SER A 1 95 ? 25.259 54.506 15.139 1.00 23.46 95 SER A CA 1
ATOM 752 C C . SER A 1 95 ? 26.431 55.477 14.983 1.00 24.04 95 SER A C 1
ATOM 753 O O . SER A 1 95 ? 26.693 55.958 13.876 1.00 25.80 95 SER A O 1
ATOM 756 N N . HIS A 1 96 ? 27.130 55.771 16.078 1.00 22.08 96 HIS A N 1
ATOM 757 C CA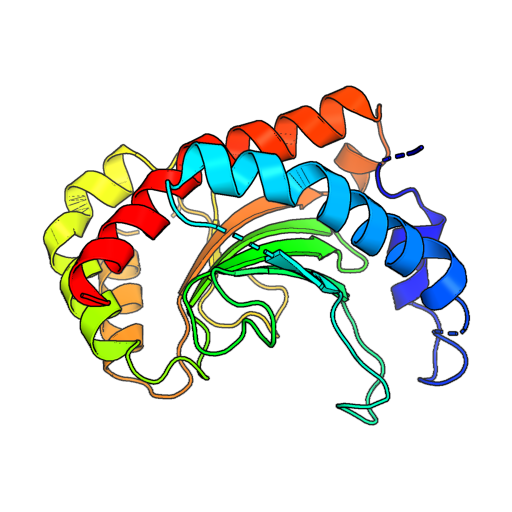 . HIS A 1 96 ? 28.230 56.725 16.023 1.00 20.68 96 HIS A CA 1
ATOM 758 C C . HIS A 1 96 ? 29.303 56.548 17.087 1.00 20.58 96 HIS A C 1
ATOM 759 O O . HIS A 1 96 ? 29.163 55.772 18.032 1.00 20.75 96 HIS A O 1
ATOM 766 N N . VAL A 1 97 ? 30.370 57.319 16.922 1.00 18.69 97 VAL A N 1
ATOM 767 C CA . VAL A 1 97 ? 31.479 57.327 17.848 1.00 17.30 97 VAL A CA 1
ATOM 768 C C . VAL A 1 97 ? 31.412 58.667 18.570 1.00 17.77 97 VAL A C 1
ATOM 769 O O . VAL A 1 97 ? 31.103 59.694 17.960 1.00 17.24 97 VAL A O 1
ATOM 773 N N . PHE A 1 98 ? 31.686 58.669 19.867 1.00 16.96 98 PHE A N 1
ATOM 774 C CA . PHE A 1 98 ? 31.648 59.921 20.615 1.00 16.50 98 PHE A CA 1
ATOM 775 C C . PHE A 1 98 ? 32.944 60.205 21.378 1.00 16.78 98 PHE A C 1
ATOM 776 O O . PHE A 1 98 ? 33.673 59.294 21.770 1.00 16.64 98 PHE A O 1
ATOM 784 N N . VAL A 1 99 ? 33.231 61.487 21.556 1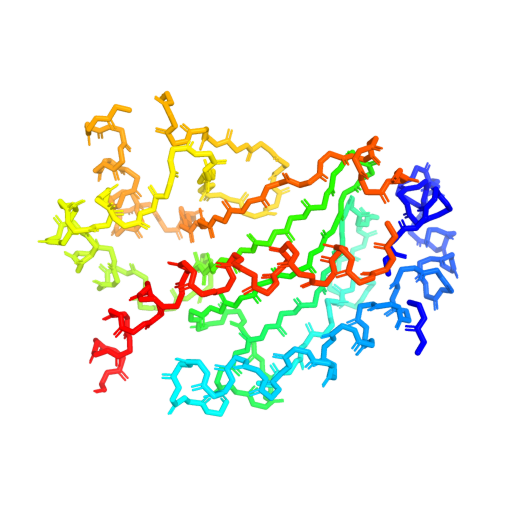.00 18.32 99 VAL A N 1
ATOM 785 C CA . VAL A 1 99 ? 34.398 61.941 22.298 1.00 16.99 99 VAL A CA 1
ATOM 786 C C . VAL A 1 99 ? 33.848 63.003 23.235 1.00 16.82 99 VAL A C 1
ATOM 787 O O . VAL A 1 99 ? 33.337 64.025 22.787 1.00 17.75 99 VAL A O 1
ATOM 791 N N . TRP A 1 100 ? 33.954 62.750 24.533 1.00 17.57 100 TRP A N 1
ATOM 792 C CA . TRP A 1 100 ? 33.417 63.647 25.550 1.00 18.03 100 TRP A CA 1
ATOM 793 C C . TRP A 1 100 ? 34.392 64.154 26.592 1.00 18.64 100 TRP A C 1
ATOM 794 O O . TRP A 1 100 ? 35.464 63.593 26.816 1.00 18.44 100 TRP A O 1
ATOM 805 N N . PHE A 1 101 ? 33.947 65.222 27.244 1.00 19.03 101 PHE A N 1
ATOM 806 C CA . PHE A 1 101 ? 34.593 65.784 28.415 1.00 18.45 101 PHE A CA 1
ATOM 807 C C . PHE A 1 101 ? 33.324 65.591 29.239 1.00 18.30 101 PHE A C 1
ATOM 808 O O . PHE A 1 101 ? 32.268 66.099 28.858 1.00 16.69 101 PHE A O 1
ATOM 816 N N . ALA A 1 102 ? 33.388 64.860 30.342 1.00 19.89 102 ALA A N 1
ATOM 817 C CA . ALA A 1 102 ? 32.162 64.617 31.084 1.00 20.44 102 ALA A CA 1
ATOM 818 C C . ALA A 1 102 ? 32.180 64.817 32.582 1.00 23.23 102 ALA A C 1
ATOM 819 O O . ALA A 1 102 ? 33.213 64.702 33.249 1.00 23.62 102 ALA A O 1
ATOM 821 N N . ILE A 1 103 ? 30.990 65.122 33.085 1.00 25.76 103 ILE A N 1
ATOM 822 C CA . ILE A 1 103 ? 30.717 65.307 34.501 1.00 26.98 103 ILE A CA 1
ATOM 823 C C . ILE A 1 103 ? 29.389 64.577 34.637 1.00 28.97 103 ILE A C 1
ATOM 824 O O . ILE A 1 103 ? 28.353 65.081 34.204 1.00 27.30 103 ILE A O 1
ATOM 829 N N . ILE A 1 104 ? 29.416 63.374 35.195 1.00 31.35 104 ILE A N 1
ATOM 830 C CA . ILE A 1 104 ? 28.180 62.626 35.336 1.00 35.57 104 ILE A CA 1
ATOM 831 C C . ILE A 1 104 ? 27.594 62.700 36.739 1.00 39.07 104 ILE A C 1
ATOM 832 O O . ILE A 1 104 ? 28.256 63.131 37.683 1.00 39.26 104 ILE A O 1
ATOM 837 N N . TYR A 1 105 ? 26.334 62.287 36.847 1.00 43.51 105 TYR A N 1
ATOM 838 C CA . TYR A 1 105 ? 25.571 62.294 38.094 1.00 47.36 105 TYR A CA 1
ATOM 839 C C . TYR A 1 105 ? 26.350 61.876 39.342 1.00 48.03 105 TYR A C 1
ATOM 840 O O . TYR A 1 105 ? 26.180 62.462 40.410 1.00 48.14 105 TYR A O 1
ATOM 849 N N . GLU A 1 106 ? 27.220 60.885 39.204 1.00 49.18 106 GLU A N 1
ATOM 850 C CA . GLU A 1 106 ? 27.997 60.400 40.335 1.00 51.11 106 GLU A CA 1
ATOM 851 C C . GLU A 1 106 ? 28.988 61.409 40.925 1.00 51.68 106 GLU A C 1
ATOM 852 O O . GLU A 1 106 ? 29.447 61.229 42.052 1.00 51.52 106 GLU A O 1
ATOM 858 N N . SER A 1 107 ? 29.327 62.457 40.174 1.00 52.24 107 SER A N 1
ATOM 859 C CA . SER A 1 107 ? 30.261 63.471 40.669 1.00 52.66 107 SER A CA 1
ATOM 860 C C . SER A 1 107 ? 29.637 64.183 41.865 1.00 53.20 107 SER A C 1
ATOM 861 O O . SER A 1 107 ? 28.619 64.856 41.737 1.00 52.85 107 SER A O 1
ATOM 864 N N . PRO A 1 108 ? 30.252 64.048 43.046 1.00 54.36 108 PRO A N 1
ATOM 865 C CA . PRO A 1 108 ? 29.747 64.673 44.270 1.00 55.23 108 PRO A CA 1
ATOM 866 C C . PRO A 1 108 ? 29.828 66.196 44.310 1.00 55.82 108 PRO A C 1
ATOM 867 O O . PRO A 1 108 ? 29.194 66.833 45.150 1.00 56.63 108 PRO A O 1
ATOM 871 N N . ILE A 1 109 ? 30.597 66.782 43.403 1.00 55.18 109 ILE A N 1
ATOM 872 C CA . ILE A 1 109 ? 30.755 68.225 43.401 1.00 54.64 109 ILE A CA 1
ATOM 873 C C . ILE A 1 109 ? 30.349 68.854 42.060 1.00 53.45 109 ILE A C 1
ATOM 874 O O . ILE A 1 109 ? 30.946 69.826 41.602 1.00 52.22 109 ILE A O 1
ATOM 879 N N . LYS A 1 110 ? 29.308 68.293 41.450 1.00 51.98 110 LYS A N 1
ATOM 880 C CA . LYS A 1 110 ? 28.803 68.776 40.171 1.00 50.81 110 LYS A CA 1
ATOM 881 C C . LYS A 1 110 ? 28.089 70.125 40.307 1.00 51.15 110 LYS A C 1
ATOM 882 O O . LYS A 1 110 ? 27.894 70.840 39.323 1.00 51.17 110 LYS A O 1
ATOM 888 N N . GLU A 1 111 ? 27.710 70.473 41.531 1.00 51.63 111 GLU A N 1
ATOM 889 C CA . GLU A 1 111 ? 27.034 71.738 41.801 1.00 52.00 111 GLU A CA 1
ATOM 890 C C . GLU A 1 111 ? 27.996 72.920 41.648 1.00 51.05 111 GLU A C 1
ATOM 891 O O . GLU A 1 111 ? 27.611 73.977 41.154 1.00 51.12 111 GLU A O 1
ATOM 897 N N . GLU A 1 112 ? 29.242 72.744 42.081 1.00 49.86 112 GLU A N 1
ATOM 898 C CA . GLU A 1 112 ? 30.230 73.809 41.958 1.00 49.06 112 GLU A CA 1
ATOM 899 C C . GLU A 1 112 ? 30.627 73.992 40.504 1.00 46.72 112 GLU A C 1
ATOM 900 O O . GLU A 1 112 ? 30.700 75.118 40.018 1.00 47.06 112 GLU A O 1
ATOM 906 N N . TYR A 1 113 ? 30.892 72.889 39.808 1.00 43.43 113 TYR A N 1
ATOM 907 C CA . TYR A 1 113 ? 31.270 72.969 38.401 1.00 41.36 113 TYR A CA 1
ATOM 908 C C . TYR A 1 113 ? 30.199 73.750 37.650 1.00 41.03 113 TYR A C 1
ATOM 909 O O . TYR A 1 113 ? 30.508 74.596 36.814 1.00 39.91 113 TYR A O 1
ATOM 918 N N . GLY A 1 114 ? 28.940 73.454 37.964 1.00 41.25 114 GLY A N 1
ATOM 919 C CA . GLY A 1 114 ? 27.827 74.121 37.316 1.00 41.87 114 GLY A CA 1
ATOM 920 C C . GLY A 1 114 ? 27.844 75.628 37.486 1.00 42.81 114 GLY A C 1
ATOM 921 O O . GLY A 1 114 ? 27.655 76.362 36.515 1.00 43.35 114 GLY A O 1
ATOM 922 N N . LYS A 1 115 ? 28.064 76.094 38.712 1.00 42.33 115 LYS A N 1
ATOM 923 C CA . LYS A 1 115 ? 28.103 77.525 38.982 1.00 43.01 115 LYS A CA 1
ATOM 924 C C . LYS A 1 115 ? 29.285 78.175 38.285 1.00 42.12 115 LYS A C 1
ATOM 925 O O . LYS A 1 115 ? 29.217 79.335 37.890 1.00 42.86 115 LYS A O 1
ATOM 931 N N . LEU A 1 116 ? 30.369 77.425 38.134 1.00 41.34 116 LEU A N 1
ATOM 932 C CA . LEU A 1 116 ? 31.565 77.952 37.491 1.00 42.20 116 LEU A CA 1
ATOM 933 C C . LEU A 1 116 ? 31.42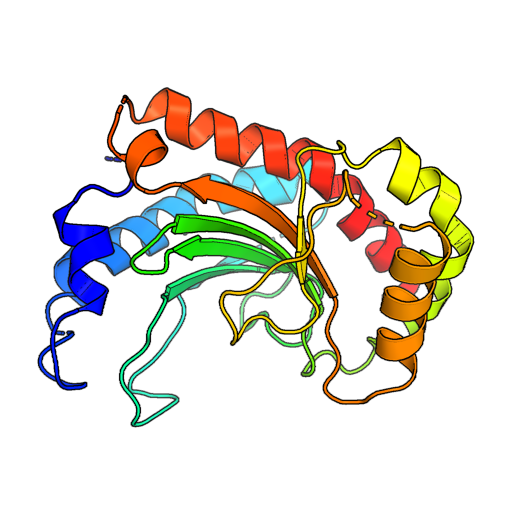4 78.043 35.972 1.00 42.03 116 LEU A C 1
ATOM 934 O O . LEU A 1 116 ? 32.010 78.918 35.335 1.00 41.31 116 LEU A O 1
ATOM 939 N N . LEU A 1 117 ? 30.651 77.133 35.394 1.00 41.71 117 LEU A N 1
ATOM 940 C CA . LEU A 1 117 ? 30.450 77.126 33.955 1.00 40.92 117 LEU A CA 1
ATOM 941 C C . LEU A 1 117 ? 29.527 78.273 33.558 1.00 41.99 117 LEU A C 1
ATOM 942 O O . LEU A 1 117 ? 29.678 78.867 32.486 1.00 42.62 117 LEU A O 1
ATOM 947 N N . GLU A 1 118 ? 28.580 78.583 34.438 1.00 42.06 118 GLU A N 1
ATOM 948 C CA . GLU A 1 118 ? 27.621 79.649 34.197 1.00 43.14 118 GLU A CA 1
ATOM 949 C C . GLU A 1 118 ? 28.297 81.016 34.245 1.00 41.74 118 GLU A C 1
ATOM 950 O O . GLU A 1 118 ? 27.840 81.968 33.615 1.00 42.76 118 GLU A O 1
ATOM 956 N N . VAL A 1 119 ? 29.394 81.103 34.989 1.00 40.18 119 VAL A N 1
ATOM 957 C CA . VAL A 1 119 ? 30.144 82.343 35.116 1.00 38.46 119 VAL A CA 1
ATOM 958 C C . VAL A 1 119 ? 31.090 82.536 33.927 1.00 39.43 119 VAL A C 1
ATOM 959 O O . VAL A 1 119 ? 31.522 83.655 33.646 1.00 41.45 119 VAL A O 1
ATOM 963 N N . ASN A 1 120 ? 31.417 81.447 33.235 1.00 36.53 120 ASN A N 1
ATOM 964 C CA . ASN A 1 120 ? 32.299 81.524 32.078 1.00 35.02 120 ASN A CA 1
ATOM 965 C C . ASN A 1 120 ? 31.551 81.138 30.815 1.00 34.06 120 ASN A C 1
ATOM 966 O O . ASN A 1 120 ? 32.155 80.650 29.864 1.00 34.34 120 ASN A O 1
ATOM 971 N N . GLN A 1 121 ? 30.241 81.357 30.797 1.00 33.68 121 GLN A N 1
ATOM 972 C CA . GLN A 1 121 ? 29.447 80.990 29.634 1.00 33.41 121 GLN A CA 1
ATOM 973 C C . GLN A 1 121 ? 29.905 81.634 28.328 1.00 34.04 121 GLN A C 1
ATOM 974 O O . GLN A 1 121 ? 29.887 80.980 27.284 1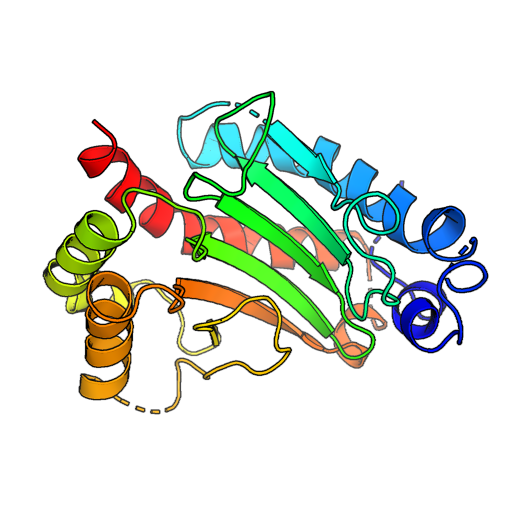.00 35.54 121 GLN A O 1
ATOM 980 N N . GLU A 1 122 ? 30.316 82.901 28.372 1.00 33.28 122 GLU A N 1
ATOM 981 C CA . GLU A 1 122 ? 30.758 83.573 27.154 1.00 32.27 122 GLU A CA 1
ATOM 982 C C . GLU A 1 122 ? 32.036 82.950 26.605 1.00 31.19 122 GLU A C 1
ATOM 983 O O . GLU A 1 122 ? 32.177 82.787 25.395 1.00 30.57 122 GLU A O 1
ATOM 989 N N . THR A 1 123 ? 32.962 82.604 27.496 1.00 30.60 123 THR A N 1
ATOM 990 C CA . THR A 1 123 ? 34.232 82.002 27.091 1.00 31.86 123 THR A CA 1
ATOM 991 C C . THR A 1 123 ? 34.051 80.588 26.565 1.00 30.85 123 THR A C 1
ATOM 992 O O . THR A 1 123 ? 34.748 80.170 25.642 1.00 30.92 123 THR A O 1
ATOM 996 N N . ILE A 1 124 ? 33.123 79.852 27.169 1.00 29.75 124 ILE A N 1
ATOM 997 C CA . ILE A 1 124 ? 32.843 78.479 26.765 1.00 29.12 124 ILE A CA 1
ATOM 998 C C . ILE A 1 124 ? 32.202 78.465 25.391 1.00 28.32 124 ILE A C 1
ATOM 999 O O . ILE A 1 124 ? 32.578 77.663 24.535 1.00 29.41 124 ILE A O 1
ATOM 1004 N N . THR A 1 125 ? 31.235 79.354 25.188 1.00 27.57 125 THR A N 1
ATOM 1005 C CA . THR A 1 125 ? 30.552 79.456 23.903 1.00 28.87 125 THR A CA 1
ATOM 1006 C C . THR A 1 125 ? 31.547 79.864 22.820 1.00 27.67 125 THR A C 1
ATOM 1007 O O . THR A 1 125 ? 31.497 79.374 21.698 1.00 27.88 125 THR A O 1
ATOM 1011 N N . LYS A 1 126 ? 32.453 80.762 23.182 1.00 28.17 126 LYS A N 1
ATOM 1012 C CA . LYS A 1 126 ? 33.473 81.266 22.272 1.00 29.77 126 LYS A CA 1
ATOM 1013 C C . LYS A 1 126 ? 34.492 80.215 21.845 1.00 29.49 126 LYS A C 1
ATOM 1014 O O . LYS A 1 126 ? 34.922 80.204 20.692 1.00 29.52 126 LYS A O 1
ATOM 1020 N N . ASN A 1 127 ? 34.878 79.335 22.767 1.00 27.64 127 ASN A N 1
ATOM 1021 C CA . ASN A 1 127 ? 35.885 78.325 22.463 1.00 27.25 127 ASN A CA 1
ATOM 1022 C C . ASN A 1 127 ? 35.410 76.961 21.995 1.00 26.20 127 ASN A C 1
ATOM 1023 O O . ASN A 1 127 ? 36.212 76.169 21.509 1.00 26.02 127 ASN A O 1
ATOM 1028 N N . ILE A 1 128 ? 34.124 76.675 22.156 1.00 25.82 128 ILE A N 1
ATOM 1029 C CA . ILE A 1 128 ? 33.574 75.396 21.716 1.00 23.85 128 ILE A CA 1
ATOM 1030 C C . ILE A 1 128 ? 32.937 75.597 20.333 1.00 23.39 128 ILE A C 1
ATOM 1031 O O . ILE A 1 128 ? 31.943 76.317 20.200 1.00 23.01 128 ILE A O 1
ATOM 1036 N N . PRO A 1 129 ? 33.502 74.965 19.288 1.00 22.54 129 PRO A N 1
ATOM 1037 C CA . PRO A 1 129 ? 32.981 75.086 17.920 1.00 22.76 129 PRO A CA 1
ATOM 1038 C C . PRO A 1 129 ? 31.493 74.742 17.810 1.00 24.42 129 PRO A C 1
ATOM 1039 O O . PRO A 1 129 ? 30.973 73.908 18.558 1.00 24.94 129 PRO A O 1
ATOM 1043 N N . ASP A 1 130 ? 30.807 75.385 16.874 1.00 25.10 130 ASP A N 1
ATOM 1044 C CA . ASP A 1 130 ? 29.386 75.121 16.683 1.00 26.74 130 ASP A CA 1
ATOM 1045 C C . ASP A 1 130 ? 29.148 73.675 16.246 1.00 24.31 130 ASP A C 1
ATOM 1046 O O . ASP A 1 130 ? 28.053 73.139 16.408 1.00 22.63 130 ASP A O 1
ATOM 1051 N N . SER A 1 131 ? 30.190 73.044 15.717 1.00 21.96 131 SER A N 1
ATOM 1052 C CA . SER A 1 131 ? 30.098 71.670 15.259 1.00 21.60 131 SER A CA 1
ATOM 1053 C C . SER A 1 131 ? 30.071 70.662 16.415 1.00 21.99 131 SER A C 1
ATOM 1054 O O . SER A 1 131 ? 29.836 69.472 16.196 1.00 21.74 131 SER A O 1
ATOM 1057 N N . PHE A 1 132 ? 30.305 71.139 17.637 1.00 20.19 132 PHE A N 1
ATOM 1058 C CA . PHE A 1 132 ? 30.302 70.274 18.817 1.00 20.80 132 PHE A CA 1
ATOM 1059 C C . PHE A 1 132 ? 28.899 69.972 19.310 1.00 20.14 132 PHE A C 1
ATOM 1060 O O . PHE A 1 132 ? 27.933 70.542 18.823 1.00 20.68 132 PHE A O 1
ATOM 1068 N N . VAL A 1 133 ? 28.790 69.072 20.280 1.00 19.32 133 VAL A N 1
ATOM 1069 C CA . VAL A 1 133 ? 27.488 68.711 20.822 1.00 20.56 133 VAL A CA 1
ATOM 1070 C C . VAL A 1 133 ? 27.516 68.605 22.341 1.00 23.00 133 VAL A C 1
ATOM 1071 O O . VAL A 1 133 ? 28.577 68.436 22.950 1.00 24.40 133 VAL A O 1
ATOM 1075 N N . TRP A 1 134 ? 26.341 68.715 22.951 1.00 24.52 134 TRP A N 1
ATOM 1076 C CA . TRP A 1 134 ? 26.224 68.620 24.397 1.00 23.78 134 TRP A CA 1
ATOM 1077 C C . TRP A 1 134 ? 25.257 67.500 24.775 1.00 23.86 134 TRP A C 1
ATOM 1078 O O . TRP A 1 134 ? 24.463 67.042 23.950 1.00 21.44 134 TRP A O 1
ATOM 1089 N N . SER A 1 135 ? 25.330 67.061 26.027 1.00 24.20 135 SER A N 1
ATOM 1090 C CA . SER A 1 135 ? 24.446 66.017 26.525 1.00 24.94 135 SER A CA 1
ATOM 1091 C C . SER A 1 135 ? 24.255 66.186 28.019 1.00 25.55 135 SER A C 1
ATOM 1092 O O . SER A 1 135 ? 25.175 66.601 28.719 1.00 23.25 135 SER A O 1
ATOM 1095 N N . ALA A 1 136 ? 23.055 65.871 28.501 1.00 26.64 136 ALA A N 1
ATOM 1096 C CA . ALA A 1 136 ? 22.763 65.976 29.927 1.00 28.27 136 ALA A CA 1
ATOM 1097 C C . ALA A 1 136 ? 22.671 64.588 30.560 1.00 28.97 136 ALA A C 1
ATOM 1098 O O . ALA A 1 136 ? 22.420 64.462 31.758 1.00 29.79 136 ALA A O 1
ATOM 1100 N N . ASP A 1 137 ? 22.872 63.552 29.749 1.00 30.13 137 ASP A N 1
ATOM 1101 C CA . ASP A 1 137 ? 22.829 62.174 30.235 1.00 32.84 137 ASP A CA 1
ATOM 1102 C C . ASP A 1 137 ? 23.577 61.214 29.310 1.00 32.05 137 ASP A C 1
ATOM 1103 O O . ASP A 1 137 ? 23.143 60.947 28.192 1.00 30.73 137 ASP A O 1
ATOM 1108 N N . HIS A 1 138 ? 24.696 60.686 29.799 1.00 32.62 138 HIS A N 1
ATOM 1109 C CA . HIS A 1 138 ? 25.528 59.777 29.020 1.00 32.68 138 HIS A CA 1
ATOM 1110 C C . HIS A 1 138 ? 24.913 58.419 28.705 1.00 32.21 138 HIS A C 1
ATOM 1111 O O . HIS A 1 138 ? 25.456 57.689 27.878 1.00 32.92 138 HIS A O 1
ATOM 1118 N N . THR A 1 139 ? 23.804 58.066 29.356 1.00 31.66 139 THR A N 1
ATOM 1119 C CA . THR A 1 139 ? 23.171 56.771 29.097 1.00 32.18 139 THR A CA 1
ATOM 1120 C C . THR A 1 139 ? 22.170 56.812 27.936 1.00 33.00 139 THR A C 1
ATOM 1121 O O . THR A 1 139 ? 21.662 55.775 27.517 1.00 34.28 139 THR A O 1
ATOM 1125 N N . LYS A 1 140 ? 21.877 58.005 27.428 1.00 32.79 140 LYS A N 1
ATOM 1126 C CA . LYS A 1 140 ? 20.965 58.150 26.300 1.00 33.47 140 LYS A CA 1
ATOM 1127 C C . LYS A 1 140 ? 21.817 58.585 25.113 1.00 31.81 140 LYS A C 1
ATOM 1128 O O . LYS A 1 140 ? 22.721 59.402 25.265 1.00 32.23 140 LYS A O 1
ATOM 1134 N N . PRO A 1 141 ? 21.542 58.055 23.913 1.00 29.57 141 PRO A N 1
ATOM 1135 C CA . PRO A 1 141 ? 22.347 58.452 22.752 1.00 27.69 141 PRO A CA 1
ATOM 1136 C C . PRO A 1 141 ? 22.136 59.895 22.275 1.00 28.12 141 PRO A C 1
ATOM 1137 O O . PRO A 1 141 ? 23.017 60.488 21.644 1.00 28.75 141 PRO A O 1
ATOM 1141 N N . GLY A 1 142 ? 20.980 60.467 22.587 1.00 27.14 142 GLY A N 1
ATOM 1142 C CA . GLY A 1 142 ? 20.697 61.821 22.149 1.00 26.91 142 GLY A CA 1
ATOM 1143 C C . GLY A 1 142 ? 21.662 62.909 22.585 1.00 27.55 142 GLY A C 1
ATOM 1144 O O . GLY A 1 142 ? 22.231 62.860 23.680 1.00 27.64 142 GLY A O 1
ATOM 1145 N N . VAL A 1 143 ? 21.846 63.895 21.711 1.00 27.45 143 VAL A N 1
ATOM 1146 C CA . VAL A 1 143 ? 22.713 65.034 21.992 1.00 28.79 143 VAL A CA 1
ATOM 1147 C C . VAL A 1 143 ? 22.088 66.327 21.468 1.00 30.91 143 VAL A C 1
ATOM 1148 O O . VAL A 1 143 ? 21.176 66.302 20.645 1.00 31.85 143 VAL A O 1
ATOM 1152 N N . HIS A 1 144 ? 22.596 67.455 21.949 1.00 33.27 144 HIS A N 1
ATOM 1153 C CA . HIS A 1 144 ? 22.101 68.773 21.564 1.00 35.03 144 HIS A CA 1
ATOM 1154 C C . HIS A 1 144 ? 23.212 69.488 20.782 1.00 34.20 144 HIS A C 1
ATOM 1155 O O . HIS A 1 144 ? 24.279 69.752 21.334 1.00 32.97 144 HIS A O 1
ATOM 1162 N N . LYS A 1 145 ? 22.971 69.787 19.504 1.00 34.08 145 LYS A N 1
ATOM 1163 C CA . LYS A 1 145 ? 23.967 70.476 18.677 1.00 34.38 145 LYS A CA 1
ATOM 1164 C C . LYS A 1 145 ? 24.227 71.897 19.161 1.00 33.96 145 LYS A C 1
ATOM 1165 O O . LYS A 1 145 ? 23.294 72.648 19.426 1.00 32.78 145 LYS A O 1
ATOM 1171 N N . GLN A 1 146 ? 25.501 72.260 19.268 1.00 34.80 146 GLN A N 1
ATOM 1172 C CA . GLN A 1 146 ? 25.893 73.591 19.723 1.00 36.06 146 GLN A CA 1
ATOM 1173 C C . GLN A 1 146 ? 25.402 74.673 18.762 1.00 36.77 146 GLN A C 1
ATOM 1174 O O . GLN A 1 146 ? 24.992 75.748 19.194 1.00 34.20 146 GLN A O 1
ATOM 1180 N N . SER A 1 147 ? 25.433 74.376 17.463 1.00 39.00 147 SER A N 1
ATOM 1181 C CA . SER A 1 147 ? 24.998 75.334 16.449 1.00 41.71 147 SER A CA 1
ATOM 1182 C C . SER A 1 147 ? 23.546 75.751 16.656 1.00 43.99 147 SER A C 1
ATOM 1183 O O . SER A 1 147 ? 23.182 76.898 16.401 1.00 44.38 147 SER A O 1
ATOM 1186 N N . GLU A 1 148 ? 22.717 74.825 17.123 1.00 46.47 148 GLU A N 1
ATOM 1187 C CA . GLU A 1 148 ? 21.318 75.140 17.365 1.00 50.98 148 GLU A CA 1
ATOM 1188 C C . GLU A 1 148 ? 21.039 75.234 18.859 1.00 53.00 148 GLU A C 1
ATOM 1189 O O . GLU A 1 148 ? 19.958 74.889 19.329 1.00 53.04 148 GLU A O 1
ATOM 1203 N N . ASP A 1 150 ? 20.572 77.612 22.009 1.00 60.65 150 ASP A N 1
ATOM 1204 C CA . ASP A 1 150 ? 20.190 78.958 22.416 1.00 60.66 150 ASP A CA 1
ATOM 1205 C C . ASP A 1 150 ? 21.119 79.395 23.553 1.00 59.32 150 ASP A C 1
ATOM 1206 O O . ASP A 1 150 ? 21.767 78.559 24.177 1.00 58.80 150 ASP A O 1
ATOM 1211 N N . LYS A 1 151 ? 21.193 80.693 23.822 1.00 58.39 151 LYS A N 1
ATOM 1212 C CA . LYS A 1 151 ? 22.036 81.174 24.909 1.00 57.23 151 LYS A CA 1
ATOM 1213 C C . LYS A 1 151 ? 21.423 80.716 26.230 1.00 56.36 151 LYS A C 1
ATOM 1214 O O . LYS A 1 151 ? 22.128 80.295 27.145 1.00 56.05 151 LYS A O 1
ATOM 1220 N N . GLU A 1 152 ? 20.099 80.787 26.312 1.00 56.21 152 GLU A N 1
ATOM 1221 C CA . GLU A 1 152 ? 19.369 80.387 27.510 1.00 55.97 152 GLU A CA 1
ATOM 1222 C C . GLU A 1 152 ? 19.406 78.868 27.683 1.00 53.67 152 GLU A C 1
ATOM 1223 O O . GLU A 1 152 ? 19.371 78.358 28.805 1.00 52.95 152 GLU A O 1
ATOM 1229 N N . GLN A 1 153 ? 19.479 78.147 26.568 1.00 50.88 153 GLN A N 1
ATOM 1230 C CA . GLN A 1 153 ? 19.526 76.691 26.609 1.00 48.39 153 GLN A CA 1
ATOM 1231 C C . GLN A 1 153 ? 20.827 76.169 27.217 1.00 47.71 153 GLN A C 1
ATOM 1232 O O . GLN A 1 153 ? 20.819 75.205 27.985 1.00 47.78 153 GLN A O 1
ATOM 1238 N N . LEU A 1 154 ? 21.943 76.802 26.874 1.00 46.42 154 LEU A N 1
ATOM 1239 C CA . LEU A 1 154 ? 23.239 76.389 27.400 1.00 44.36 154 LEU A CA 1
ATOM 1240 C C . LEU A 1 154 ? 23.342 76.797 28.864 1.00 43.98 154 LEU A C 1
ATOM 1241 O O . LEU A 1 154 ? 24.055 76.166 29.644 1.00 41.97 154 LEU A O 1
ATOM 1246 N N . LYS A 1 155 ? 22.623 77.853 29.234 1.00 43.84 155 LYS A N 1
ATOM 1247 C CA . LYS A 1 155 ? 22.653 78.323 30.611 1.00 43.68 155 LYS A CA 1
ATOM 1248 C C . LYS A 1 155 ? 21.801 77.436 31.508 1.00 42.39 155 LYS A C 1
ATOM 1249 O O . LYS A 1 155 ? 22.186 77.127 32.634 1.00 41.41 155 LYS A O 1
ATOM 1255 N N . THR A 1 156 ? 20.643 77.027 31.007 1.00 41.73 156 THR A N 1
ATOM 1256 C CA . THR A 1 156 ? 19.761 76.171 31.785 1.00 42.15 156 THR A CA 1
ATOM 1257 C C . THR A 1 156 ? 20.422 74.806 31.966 1.00 40.69 156 THR A C 1
ATOM 1258 O O . THR A 1 156 ? 20.202 74.127 32.965 1.00 39.57 156 THR A O 1
ATOM 1262 N N . LEU A 1 157 ? 21.244 74.423 30.996 1.00 40.45 157 LEU A N 1
ATOM 1263 C CA . LEU A 1 157 ? 21.956 73.153 31.043 1.00 40.34 157 LEU A CA 1
ATOM 1264 C C . LEU A 1 157 ? 22.952 73.186 32.206 1.00 40.55 157 LEU A C 1
ATOM 1265 O O . LEU A 1 157 ? 23.154 72.180 32.888 1.00 40.36 157 LEU A O 1
ATOM 1270 N N . PHE A 1 158 ? 23.573 74.343 32.429 1.00 39.96 158 PHE A N 1
ATOM 1271 C CA . PHE A 1 158 ? 24.522 74.488 33.527 1.00 41.10 158 PHE A CA 1
ATOM 1272 C C . PHE A 1 158 ? 23.758 74.587 34.837 1.00 43.16 158 PHE A C 1
ATOM 1273 O O . PHE A 1 158 ? 24.224 74.105 35.870 1.00 42.43 158 PHE A O 1
ATOM 1281 N N . GLU A 1 159 ? 22.589 75.225 34.793 1.00 45.75 159 GLU A N 1
ATOM 1282 C CA . GLU A 1 159 ? 21.753 75.386 35.984 1.00 47.43 159 GLU A CA 1
ATOM 1283 C C . GLU A 1 159 ? 21.221 74.046 36.474 1.00 46.93 159 GLU A C 1
ATOM 1284 O O . GLU A 1 159 ? 21.230 73.771 37.670 1.00 46.57 159 GLU A O 1
ATOM 1290 N N . ARG A 1 160 ? 20.749 73.217 35.549 1.00 46.67 160 ARG A N 1
ATOM 1291 C CA . ARG A 1 160 ? 20.220 71.914 35.919 1.00 47.19 160 ARG A CA 1
ATOM 1292 C C . ARG A 1 160 ? 21.326 71.019 36.457 1.00 47.60 160 ARG A C 1
ATOM 1293 O O . ARG A 1 160 ? 21.068 70.085 37.214 1.00 47.15 160 ARG A O 1
ATOM 1301 N N . LEU A 1 161 ? 22.562 71.306 36.067 1.00 47.69 161 LEU A N 1
ATOM 1302 C CA . LEU A 1 161 ? 23.688 70.515 36.540 1.00 47.46 161 LEU A CA 1
ATOM 1303 C C . LEU A 1 161 ? 23.824 70.719 38.044 1.00 48.66 161 LEU A C 1
ATOM 1304 O O . LEU A 1 161 ? 24.222 69.813 38.772 1.00 49.33 161 LEU A O 1
ATOM 1309 N N . GLN A 1 162 ? 23.485 71.917 38.505 1.00 49.41 162 GLN A N 1
ATOM 1310 C CA . GLN A 1 162 ? 23.572 72.233 39.920 1.00 49.87 162 GLN A CA 1
ATOM 1311 C C . GLN A 1 162 ? 22.223 72.109 40.630 1.00 51.20 162 GLN A C 1
ATOM 1312 O O . GLN A 1 162 ? 22.157 72.161 41.856 1.00 53.10 162 GLN A O 1
ATOM 1318 N N . THR A 1 163 ? 21.155 71.921 39.859 1.00 52.14 163 THR A N 1
ATOM 1319 C CA . THR A 1 163 ? 19.812 71.797 40.424 1.00 53.49 163 THR A CA 1
ATOM 1320 C C . THR A 1 163 ? 19.268 70.365 40.439 1.00 53.53 163 THR A C 1
ATOM 1321 O O . THR A 1 163 ? 18.874 69.859 41.489 1.00 53.54 163 THR A O 1
ATOM 1325 N N . VAL A 1 164 ? 19.228 69.722 39.276 1.00 52.84 164 VAL A N 1
ATOM 1326 C CA . VAL A 1 164 ? 18.735 68.353 39.186 1.00 52.56 164 VAL A CA 1
ATOM 1327 C C . 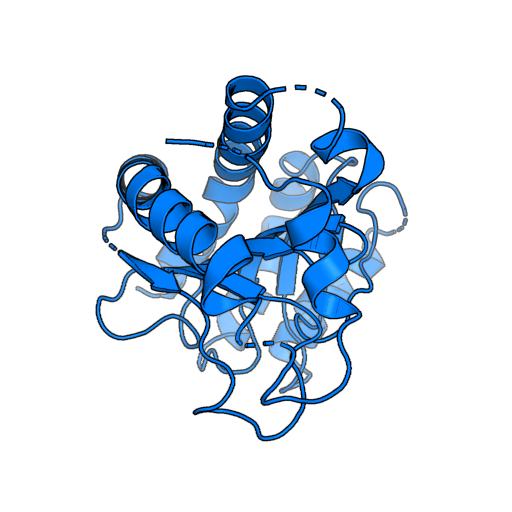VAL A 1 164 ? 19.864 67.370 39.499 1.00 53.43 164 VAL A C 1
ATOM 1328 O O . VAL A 1 164 ? 20.891 67.356 38.818 1.00 54.12 164 VAL A O 1
ATOM 1332 N N . LYS A 1 165 ? 19.668 66.550 40.528 1.00 53.49 165 LYS A N 1
ATOM 1333 C CA . LYS A 1 165 ? 20.677 65.576 40.945 1.00 53.00 165 LYS A CA 1
ATOM 1334 C C . LYS A 1 165 ? 21.127 64.593 39.871 1.00 51.19 165 LYS A C 1
ATOM 1335 O O . LYS A 1 165 ? 22.295 64.204 39.840 1.00 50.64 165 LYS A O 1
ATOM 1341 N N . LYS A 1 166 ? 20.215 64.191 38.993 1.00 49.56 166 LYS A N 1
ATOM 1342 C CA . LYS A 1 166 ? 20.561 63.240 37.943 1.00 49.10 166 LYS A CA 1
ATOM 1343 C C . LYS A 1 166 ? 20.871 63.900 36.604 1.00 47.10 166 LYS A C 1
ATOM 1344 O O . LYS A 1 166 ? 20.921 63.235 35.569 1.00 47.56 166 LYS A O 1
ATOM 1350 N N . ALA A 1 167 ? 21.083 65.211 36.633 1.00 44.90 167 ALA A N 1
ATOM 1351 C CA . ALA A 1 167 ? 21.414 65.961 35.426 1.00 42.67 167 ALA A CA 1
ATOM 1352 C C . ALA A 1 167 ? 22.934 65.926 35.268 1.00 40.91 167 ALA A C 1
ATOM 1353 O O . ALA A 1 167 ? 23.671 66.010 36.254 1.00 39.65 167 ALA A O 1
ATOM 1355 N N . GLU A 1 168 ? 23.399 65.800 34.030 1.00 37.40 168 GLU A N 1
ATOM 1356 C CA . GLU A 1 168 ? 24.829 65.731 33.769 1.00 34.91 168 GLU A CA 1
ATOM 1357 C C . GLU A 1 168 ? 25.263 66.791 32.772 1.00 32.37 168 GLU A C 1
ATOM 1358 O O . GLU A 1 168 ? 24.447 67.569 32.285 1.00 32.81 168 GLU A O 1
ATOM 1364 N N . LEU A 1 169 ? 26.554 66.817 32.472 1.00 30.02 169 LEU A N 1
ATOM 1365 C CA . LEU A 1 169 ? 27.097 67.786 31.535 1.00 27.23 169 LEU A CA 1
ATOM 1366 C C . LEU A 1 169 ? 28.182 67.131 30.686 1.00 24.52 169 LEU A C 1
ATOM 1367 O O . LEU A 1 169 ? 29.242 66.766 31.184 1.00 24.74 169 LEU A O 1
ATOM 1372 N N . LEU A 1 170 ? 27.904 66.960 29.402 1.00 22.47 170 LEU A N 1
ATOM 1373 C CA . LEU A 1 170 ? 28.882 66.373 28.507 1.00 20.34 170 LEU A CA 1
ATOM 1374 C C . LEU A 1 170 ? 29.044 67.247 27.263 1.00 20.44 170 LEU A C 1
ATOM 1375 O O . LEU A 1 170 ? 28.065 67.716 26.683 1.00 19.30 170 LEU A O 1
ATOM 1380 N N . CYS A 1 171 ? 30.291 67.479 26.872 1.00 19.92 171 CYS A N 1
ATOM 1381 C CA . CYS A 1 171 ? 30.583 68.288 25.700 1.00 19.07 171 CYS A CA 1
ATOM 1382 C C . CYS A 1 171 ? 31.612 67.558 24.858 1.00 19.02 171 CYS A C 1
ATOM 1383 O O . CYS A 1 171 ? 32.612 67.064 25.382 1.00 20.00 171 CYS A O 1
ATOM 1386 N N . GLY A 1 172 ? 31.367 67.478 23.555 1.00 18.83 172 GLY A N 1
ATOM 1387 C CA . GLY A 1 172 ? 32.305 66.795 22.685 1.00 17.56 172 GLY A CA 1
ATOM 1388 C C . GLY A 1 172 ? 31.875 66.762 21.233 1.00 17.82 172 GLY A C 1
ATOM 1389 O O . GLY A 1 172 ? 31.240 67.696 20.740 1.00 19.09 172 GLY A O 1
ATOM 1390 N N . ILE A 1 173 ? 32.220 65.681 20.545 1.00 16.31 173 ILE A N 1
ATOM 1391 C CA . ILE A 1 173 ? 31.872 65.541 19.142 1.00 15.52 173 ILE A CA 1
ATOM 1392 C C . ILE A 1 173 ? 31.364 64.149 18.802 1.00 17.24 173 ILE A C 1
ATOM 1393 O O . ILE A 1 173 ? 31.592 63.193 19.544 1.00 15.82 173 ILE A O 1
ATOM 1398 N N . GLN A 1 174 ? 30.673 64.049 17.669 1.00 18.80 174 GLN A N 1
ATOM 1399 C CA . GLN A 1 174 ? 30.154 62.772 17.192 1.00 20.36 174 GLN A CA 1
ATOM 1400 C C . GLN A 1 174 ? 30.701 62.481 15.814 1.00 20.37 174 GLN A C 1
ATOM 1401 O O . GLN A 1 174 ? 30.696 63.344 14.955 1.00 21.34 174 GLN A O 1
ATOM 1407 N N . LEU A 1 175 ? 31.169 61.261 15.604 1.00 22.79 175 LEU A N 1
ATOM 1408 C CA . LEU A 1 175 ? 31.661 60.854 14.299 1.00 24.50 175 LEU A CA 1
ATOM 1409 C C . LEU A 1 175 ? 30.666 59.799 13.835 1.00 26.44 175 LEU A C 1
ATOM 1410 O O . LEU A 1 175 ? 30.621 58.702 14.398 1.00 26.99 175 LEU A O 1
ATOM 1415 N N . GLN A 1 176 ? 29.851 60.132 12.836 1.00 25.98 176 GLN A N 1
ATOM 1416 C CA . GLN A 1 176 ? 28.861 59.183 12.330 1.00 25.31 176 GLN A CA 1
ATOM 1417 C C . GLN A 1 176 ? 29.528 57.911 11.825 1.00 24.47 176 GLN A C 1
ATOM 1418 O O . GLN A 1 176 ? 30.667 57.937 11.360 1.00 24.19 176 GLN A O 1
ATOM 1424 N N . LYS A 1 177 ? 28.811 56.798 11.941 1.00 25.35 177 LYS A N 1
ATOM 1425 C CA . LYS A 1 177 ? 29.296 55.495 11.509 1.00 25.61 177 LYS A CA 1
ATOM 1426 C C . LYS A 1 177 ? 29.845 55.528 10.077 1.00 25.62 177 LYS A C 1
ATOM 1427 O O . LYS A 1 177 ? 30.900 54.956 9.794 1.00 25.14 177 LYS A O 1
ATOM 1433 N N . GLU A 1 178 ? 29.129 56.200 9.180 1.00 25.37 178 GLU A N 1
ATOM 1434 C CA . GLU A 1 178 ? 29.554 56.300 7.789 1.00 27.72 178 GLU A CA 1
ATOM 1435 C C . GLU A 1 178 ? 30.920 56.988 7.652 1.00 28.54 178 GLU A C 1
ATOM 1436 O O . GLU A 1 178 ? 31.745 56.571 6.833 1.00 27.98 178 GLU A O 1
ATOM 1442 N N . GLU A 1 179 ? 31.154 58.036 8.446 1.00 27.96 179 GLU A N 1
ATOM 1443 C CA . GLU A 1 179 ? 32.429 58.757 8.417 1.00 28.68 179 GLU A CA 1
ATOM 1444 C C . GLU A 1 179 ? 33.565 57.867 8.904 1.00 27.46 179 GLU A C 1
ATOM 1445 O O . GLU A 1 179 ? 34.592 57.737 8.240 1.00 27.41 179 GLU A O 1
ATOM 1451 N N . VAL A 1 180 ? 33.380 57.279 10.083 1.00 24.82 180 VAL A N 1
ATOM 1452 C CA . VAL A 1 180 ? 34.394 56.418 10.680 1.00 24.11 180 VAL A CA 1
ATOM 1453 C C . VAL A 1 180 ? 34.744 55.233 9.791 1.00 24.86 180 VAL A C 1
ATOM 1454 O O . VAL A 1 180 ? 35.894 54.791 9.755 1.00 23.99 180 VAL A O 1
ATOM 1458 N N . LEU A 1 181 ? 33.756 54.715 9.070 1.00 25.66 181 LEU A N 1
ATOM 1459 C CA . LEU A 1 181 ? 34.007 53.576 8.197 1.00 27.39 181 LEU A CA 1
ATOM 1460 C C . LEU A 1 181 ? 34.749 53.956 6.914 1.00 28.73 181 LEU A C 1
ATOM 1461 O O . LEU A 1 181 ? 35.332 53.092 6.259 1.00 28.04 181 LEU A O 1
ATOM 1466 N N . ASN A 1 182 ? 34.732 55.241 6.562 1.00 29.60 182 ASN A N 1
ATOM 1467 C CA . ASN A 1 182 ? 35.400 55.696 5.352 1.00 31.18 182 ASN A CA 1
ATOM 1468 C C . ASN A 1 182 ? 36.692 56.488 5.546 1.00 30.97 182 ASN A C 1
ATOM 1469 O O . ASN A 1 182 ? 37.285 56.951 4.578 1.00 32.23 182 ASN A O 1
ATOM 1482 N N . ASN A 1 184 ? 40.709 56.697 7.438 1.00 27.24 184 ASN A N 1
ATOM 1483 C CA . ASN A 1 184 ? 41.765 55.763 7.815 1.00 25.96 184 ASN A CA 1
ATOM 1484 C C . ASN A 1 184 ? 42.115 55.944 9.289 1.00 24.86 184 ASN A C 1
ATOM 1485 O O . ASN A 1 184 ? 41.634 56.866 9.946 1.00 21.66 184 ASN A O 1
ATOM 1490 N N . ASN A 1 185 ? 42.965 55.064 9.798 1.00 25.43 185 ASN A N 1
ATOM 1491 C CA . ASN A 1 185 ? 43.357 55.116 11.197 1.00 28.36 185 ASN A CA 1
ATOM 1492 C C . ASN A 1 185 ? 43.870 56.475 11.671 1.00 29.31 185 ASN A C 1
ATOM 1493 O O . ASN A 1 185 ? 43.337 57.036 12.630 1.00 30.40 185 ASN A O 1
ATOM 1498 N N . GLN A 1 186 ? 44.895 57.005 11.006 1.00 28.56 186 GLN A N 1
ATOM 1499 C CA . GLN A 1 186 ? 45.471 58.285 11.402 1.00 29.29 186 GLN A CA 1
ATOM 1500 C C . GLN A 1 186 ? 44.494 59.448 11.371 1.00 27.17 186 GLN A C 1
ATOM 1501 O O . GLN A 1 186 ? 44.556 60.336 12.217 1.00 26.52 186 GLN A O 1
ATOM 1507 N N . GLU A 1 187 ? 43.587 59.452 10.405 1.00 26.94 187 GLU A N 1
ATOM 1508 C CA . GLU A 1 187 ? 42.611 60.526 10.325 1.00 26.52 187 GLU A CA 1
ATOM 1509 C C . GLU A 1 187 ? 41.675 60.380 11.517 1.00 25.59 187 GLU A C 1
ATOM 1510 O O . GLU A 1 187 ? 41.198 61.361 12.089 1.00 25.53 187 GLU A O 1
ATOM 1516 N N . PHE A 1 188 ? 41.418 59.136 11.890 1.00 23.70 188 PHE A N 1
ATOM 1517 C CA . PHE A 1 188 ? 40.557 58.850 13.021 1.00 21.94 188 PHE A CA 1
ATOM 1518 C C . PHE A 1 188 ? 41.195 59.366 14.317 1.00 20.08 188 PHE A C 1
ATOM 1519 O O . PHE A 1 188 ? 40.532 60.010 15.129 1.00 19.04 188 PHE A O 1
ATOM 1527 N N . LEU A 1 189 ? 42.481 59.078 14.507 1.00 18.12 189 LEU A N 1
ATOM 1528 C CA . LEU A 1 189 ? 43.184 59.522 15.706 1.00 18.09 189 LEU A CA 1
ATOM 1529 C C . LEU A 1 189 ? 43.301 61.045 15.741 1.00 17.99 189 LEU A C 1
ATOM 1530 O O . LEU A 1 189 ? 43.264 61.656 16.807 1.00 19.10 189 LEU A O 1
ATOM 1535 N N . GLN A 1 190 ? 43.430 61.666 14.578 1.00 18.75 190 GLN A N 1
ATOM 1536 C CA . GLN A 1 190 ? 43.543 63.115 14.533 1.00 20.86 190 GLN A CA 1
ATOM 1537 C C . GLN A 1 190 ? 42.229 63.806 14.897 1.00 20.26 190 GLN A C 1
ATOM 1538 O O . GLN A 1 190 ? 42.246 64.869 15.511 1.00 18.78 190 GLN A O 1
ATOM 1544 N N . ARG A 1 191 ? 41.092 63.216 14.525 1.00 20.17 191 ARG A N 1
ATOM 1545 C CA . ARG A 1 191 ? 39.805 63.836 14.856 1.00 22.67 191 ARG A CA 1
ATOM 1546 C C . ARG A 1 191 ? 39.645 63.838 16.369 1.00 20.17 191 ARG A C 1
ATOM 1547 O O . ARG A 1 191 ? 39.213 64.826 16.960 1.00 20.62 191 ARG A O 1
ATOM 1555 N N . ILE A 1 192 ? 40.000 62.721 16.991 1.00 17.70 192 ILE A N 1
ATOM 1556 C CA . ILE A 1 192 ? 39.894 62.599 18.435 1.00 15.71 192 ILE A CA 1
ATOM 1557 C C . ILE A 1 192 ? 40.882 63.556 19.109 1.00 16.21 192 ILE A C 1
ATOM 1558 O O . ILE A 1 192 ? 40.529 64.299 20.035 1.00 14.06 192 ILE A O 1
ATOM 1563 N N . ASP A 1 193 ? 42.117 63.544 18.622 1.00 17.59 193 ASP A N 1
ATOM 1564 C CA . ASP A 1 193 ? 43.168 64.399 19.153 1.00 18.99 193 ASP A CA 1
ATOM 1565 C C . ASP A 1 193 ? 42.787 65.877 19.086 1.00 17.99 193 ASP A C 1
ATOM 1566 O O . ASP A 1 193 ? 43.024 66.624 20.040 1.00 18.28 193 ASP A O 1
ATOM 1571 N N . ASP A 1 194 ? 42.195 66.305 17.972 1.00 18.02 194 ASP A N 1
ATOM 1572 C CA . ASP A 1 194 ? 41.793 67.706 17.844 1.00 18.98 194 ASP A CA 1
ATOM 1573 C C . ASP A 1 194 ? 40.666 68.062 18.807 1.00 17.84 194 ASP A C 1
ATOM 1574 O O . ASP A 1 194 ? 40.648 69.159 19.371 1.00 17.77 194 ASP A O 1
ATOM 1579 N N . ALA A 1 195 ? 39.735 67.134 19.006 1.00 15.59 195 ALA A N 1
ATOM 1580 C CA . ALA A 1 195 ? 38.633 67.377 19.927 1.00 16.40 195 ALA A CA 1
ATOM 1581 C C . ALA A 1 195 ? 39.151 67.559 21.358 1.00 16.86 195 ALA A C 1
ATOM 1582 O O . ALA A 1 195 ? 38.629 68.386 22.099 1.00 16.77 195 ALA A O 1
ATOM 1584 N N . PHE A 1 196 ? 40.171 66.792 21.746 1.00 16.22 196 PHE A N 1
ATOM 1585 C CA . PHE A 1 196 ? 40.715 66.921 23.095 1.00 17.74 196 PHE A CA 1
ATOM 1586 C C . PHE A 1 196 ? 41.315 68.313 23.290 1.00 19.40 196 PHE A C 1
ATOM 1587 O O . PHE A 1 196 ? 41.191 68.901 24.368 1.00 19.26 196 PHE A O 1
ATOM 1595 N N . LYS A 1 197 ? 41.948 68.845 22.247 1.00 19.68 197 LYS A N 1
ATOM 1596 C CA . LYS A 1 197 ? 42.543 70.175 22.323 1.00 20.43 197 LYS A CA 1
ATOM 1597 C C . LYS A 1 197 ? 41.484 71.243 22.582 1.00 21.31 197 LYS A C 1
ATOM 1598 O O . LYS A 1 197 ? 41.726 72.199 23.315 1.00 22.21 197 LYS A O 1
ATOM 1604 N N . GLN A 1 198 ? 40.311 71.080 21.978 1.00 22.76 198 GLN A N 1
ATOM 1605 C CA . GLN A 1 198 ? 39.219 72.033 22.160 1.00 24.58 198 GLN A CA 1
ATOM 1606 C C . GLN A 1 198 ? 38.560 71.887 23.527 1.00 24.35 198 GLN A C 1
ATOM 1607 O O . GLN A 1 198 ? 38.128 72.870 24.129 1.00 25.59 198 GLN A O 1
ATOM 1613 N N . LEU A 1 199 ? 38.485 70.646 23.997 1.00 23.39 199 LEU A N 1
ATOM 1614 C CA . LEU A 1 199 ? 37.859 70.295 25.268 1.00 22.19 199 LEU A CA 1
ATOM 1615 C C . LEU A 1 199 ? 38.738 70.527 26.493 1.00 22.89 199 LEU A C 1
ATOM 1616 O O . LEU A 1 199 ? 38.233 70.650 27.606 1.00 23.28 199 LEU A O 1
ATOM 1621 N N . ALA A 1 200 ? 40.050 70.584 26.290 1.00 23.89 200 ALA A N 1
ATOM 1622 C CA . ALA A 1 200 ? 40.985 70.761 27.396 1.00 24.02 200 ALA A CA 1
ATOM 1623 C C . ALA A 1 200 ? 40.703 71.920 28.351 1.00 25.05 200 ALA A C 1
ATOM 1624 O O . ALA A 1 200 ? 40.885 71.776 29.554 1.00 25.81 200 ALA A O 1
ATOM 1626 N N . PHE A 1 201 ? 40.257 73.065 27.846 1.00 25.28 201 PHE A N 1
ATOM 1627 C CA . PHE A 1 201 ? 40.018 74.179 28.750 1.00 26.50 201 PHE A CA 1
ATOM 1628 C C . PHE A 1 201 ? 38.845 73.943 29.706 1.00 25.83 201 PHE A C 1
ATOM 1629 O O . PHE A 1 201 ? 38.783 74.541 30.784 1.0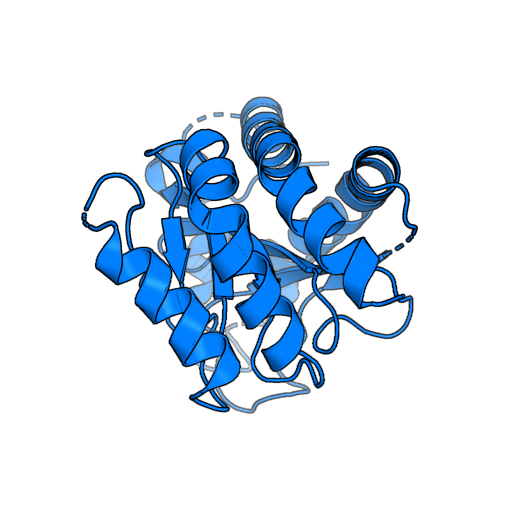0 26.24 201 PHE A O 1
ATOM 1637 N N . LEU A 1 202 ? 37.917 73.074 29.325 1.00 25.76 202 LEU A N 1
ATOM 1638 C CA . LEU A 1 202 ? 36.793 72.779 30.201 1.00 26.17 202 LEU A CA 1
ATOM 1639 C C . LEU A 1 202 ? 37.312 72.000 31.412 1.00 26.32 202 LEU A C 1
ATOM 1640 O O . LEU A 1 202 ? 36.827 72.171 32.527 1.00 25.62 202 LEU A O 1
ATOM 1645 N N . TYR A 1 203 ? 38.314 71.154 31.197 1.00 26.58 203 TYR A N 1
ATOM 1646 C CA . TYR A 1 203 ? 38.871 70.396 32.303 1.00 26.57 203 TYR A CA 1
ATOM 1647 C C . TYR A 1 203 ? 39.611 71.351 33.235 1.00 29.07 203 TYR A C 1
ATOM 1648 O O . TYR A 1 203 ? 39.522 71.230 34.456 1.00 29.08 203 TYR A O 1
ATOM 1657 N N . ARG A 1 204 ? 40.330 72.312 32.661 1.00 32.52 204 ARG A N 1
ATOM 1658 C CA . ARG A 1 204 ? 41.072 73.276 33.471 1.00 36.55 204 ARG A CA 1
ATOM 1659 C C . ARG A 1 204 ? 40.178 74.163 34.330 1.00 37.19 204 ARG A C 1
ATOM 1660 O O . ARG A 1 204 ? 40.565 74.550 35.427 1.00 36.27 204 ARG A O 1
ATOM 1668 N N . LEU A 1 205 ? 38.983 74.484 33.844 1.00 39.93 205 LEU A N 1
ATOM 1669 C CA . LEU A 1 205 ? 38.063 75.307 34.626 1.00 42.15 205 LEU A CA 1
ATOM 1670 C C . LEU A 1 205 ? 37.687 74.579 35.913 1.00 44.36 205 LEU A C 1
ATOM 1671 O O . LEU A 1 205 ? 37.696 75.167 36.996 1.00 45.65 205 LEU A O 1
ATOM 1676 N N . THR A 1 206 ? 37.361 73.295 35.793 1.00 45.67 206 THR A N 1
ATOM 1677 C CA . THR A 1 206 ? 36.982 72.499 36.954 1.00 47.37 206 THR A CA 1
ATOM 1678 C C . THR A 1 206 ? 38.209 72.227 37.806 1.00 48.64 206 THR A C 1
ATOM 1679 O O . THR A 1 206 ? 38.115 72.051 39.017 1.00 47.74 206 THR A O 1
ATOM 1683 N N . GLN A 1 207 ? 39.364 72.198 37.160 1.00 51.84 207 GLN A N 1
ATOM 1684 C CA . GLN A 1 207 ? 40.616 71.929 37.849 1.00 56.01 207 GLN A CA 1
ATOM 1685 C C . GLN A 1 207 ? 40.794 72.865 39.038 1.00 58.82 207 GLN A C 1
ATOM 1686 O O . GLN A 1 207 ? 41.283 72.461 40.094 1.00 59.74 207 GLN A O 1
ATOM 1692 N N . LYS A 1 208 ? 40.379 74.115 38.863 1.00 61.80 208 LYS A N 1
ATOM 1693 C CA . LYS A 1 208 ? 40.506 75.121 39.908 1.00 63.89 208 LYS A CA 1
ATOM 1694 C C . LYS A 1 208 ? 39.584 74.867 41.101 1.00 64.65 208 LYS A C 1
ATOM 1695 O O . LYS A 1 208 ? 40.028 74.902 42.248 1.00 65.16 208 LYS A O 1
ATOM 1701 N N . VAL A 1 209 ? 38.307 74.600 40.834 1.00 65.13 209 VAL A N 1
ATOM 1702 C CA . VAL A 1 209 ? 37.346 74.359 41.908 1.00 65.50 209 VAL A CA 1
ATOM 1703 C C . VAL A 1 209 ? 37.621 73.070 42.673 1.00 66.30 209 VAL A C 1
ATOM 1704 O O . VAL A 1 209 ? 37.305 72.965 43.857 1.00 66.85 209 VAL A O 1
ATOM 1708 N N . THR A 1 210 ? 38.200 72.083 41.999 1.00 67.56 210 THR A N 1
ATOM 1709 C CA . THR A 1 210 ? 38.528 70.822 42.656 1.00 68.59 210 THR A CA 1
ATOM 1710 C C . THR A 1 210 ? 39.843 71.061 43.404 1.00 69.24 210 THR A C 1
ATOM 1711 O O . THR A 1 210 ? 40.688 70.170 43.511 1.00 68.79 210 THR A O 1
ATOM 1715 N N . GLN A 1 211 ? 39.995 72.283 43.915 1.00 69.60 211 GLN A N 1
ATOM 1716 C CA . GLN A 1 211 ? 41.190 72.712 44.640 1.00 69.53 211 GLN A CA 1
ATOM 1717 C C . GLN A 1 211 ? 42.413 72.754 43.732 1.00 69.75 211 GLN A C 1
ATOM 1718 O O . GLN A 1 211 ? 42.949 73.868 43.538 1.00 70.32 211 GLN A O 1
#

Foldseek 3Di:
DFFAALLQLCLLVDDAQVSVVSCVVGPQVVQVVVFVVCQVVLCVLQVAHGKAWDDDVVVDRDHAQKTWIKYDNDPPDDQQAFIWIWMHGSWWIWIKRWHFLNHPPLLVLLVLCLVCVVVLLVLADQQKWKAFAPRDPDTHGSVHDSVVVNVLSVCSNVPSRTIIIIFHIQTNVRSNVGGVVVVVRNSVRSNSCNVSNVSVVVVVD

Organism: Bacillus subtilis (strain 168) (NCBI:txid224308)